Protein AF-A0A497RLB0-F1 (afdb_monomer)

Radius of gyration: 17.95 Å; Cα contacts (8 Å, |Δi|>4): 259; chains: 1; bounding box: 49×37×44 Å

Secondary structure (DSSP, 8-state):
-HHHHHHHHHTTTS--EEEE--TT--HHHHHHHHHHHHHHHTTT-SEEEEEE-SHHHHHHHHTT-SEEEES--SHHHHHHHHTT-SS--EEEE---EEESS-TTHHHHHHHHHHHH--HHHHHHHT-----TTS-HHHHHHHHHHHS---HHHHHTHHHHHHHH-EEESHHHHHHHHHHH--

pLDDT: mean 92.38, std 6.48, range [55.81, 97.94]

Solvent-accessible surface area (backbone atoms only — not comparable to full-atom values): 10308 Å² total; per-residue (Å²): 108,76,64,54,61,45,53,49,64,78,41,71,92,54,90,44,75,46,76,46,63,50,80,90,49,60,69,70,65,20,51,49,53,42,52,53,51,49,63,66,45,53,86,68,45,79,35,39,30,36,55,29,83,46,58,68,57,33,32,60,44,37,74,71,31,53,22,40,37,31,61,37,44,30,60,69,56,45,59,56,54,56,71,35,48,70,53,96,54,48,81,40,74,41,52,41,68,48,66,43,89,53,97,55,50,67,59,46,51,51,48,18,45,62,57,47,55,35,71,67,58,29,60,74,71,70,50,96,63,79,49,73,89,57,63,61,70,59,47,53,50,42,29,75,75,68,74,42,73,62,65,71,61,61,76,41,42,70,58,38,43,64,59,31,28,45,44,32,41,69,68,54,28,55,51,50,52,55,62,60,76,106

Foldseek 3Di:
DVVLLVVLVVPVVDADADEDELVPDDDPVSLVVRLVVLQVCLVRHPFYEYEDAALVSQQRSLVRGQEYEYQFLALVSLVVNCVSRPDDHHYHYDAQEDEPDDPCLLVSLLRLQVSVCRVRSCVVVVPPHHPVVDPSVVQVVCCVPPVDHDVSSVVCSVVSCNTTYLYYHPVSSVVSVVSRVD

Mean predicted aligned error: 4.59 Å

Nearest PDB structures (foldseek):
  1f07-assembly1_A  TM=7.433E-01  e=2.419E-06  Methanothermobacter thermautotrophicus
  8qq8-assembly1_A-2  TM=7.235E-01  e=1.054E-05  Methanocaldococcus jannaschii
  8qpm-assembly2_D  TM=7.048E-01  e=1.947E-05  Methanocaldococcus jannaschii
  8qpl-assembly1_B  TM=7.136E-01  e=4.321E-05  Methanocaldococcus jannaschii
  4z1b-assembly1_B  TM=5.477E-01  e=7.677E-02  Helicobacter pylori 26695

Structure (mmCIF, N/CA/C/O backbone):
data_AF-A0A497RLB0-F1
#
_entry.id   AF-A0A497RLB0-F1
#
loop_
_atom_site.group_PDB
_atom_site.id
_atom_site.type_symbol
_atom_site.label_atom_id
_atom_site.label_alt_id
_atom_site.label_comp_id
_atom_site.label_asym_id
_atom_site.label_entity_id
_atom_site.label_seq_id
_atom_site.pdbx_PDB_ins_code
_atom_site.Cartn_x
_atom_site.Cartn_y
_atom_site.Cartn_z
_atom_site.occupancy
_atom_site.B_iso_or_equiv
_atom_site.auth_seq_id
_atom_site.auth_comp_id
_atom_site.auth_asym_id
_atom_site.auth_atom_id
_atom_site.pdbx_PDB_model_num
ATOM 1 N N . MET A 1 1 ? -25.585 -8.578 2.208 1.00 55.81 1 MET A N 1
ATOM 2 C CA . MET A 1 1 ? -25.593 -8.286 3.663 1.00 55.81 1 MET A CA 1
ATOM 3 C C . MET A 1 1 ? -26.133 -9.440 4.495 1.00 55.81 1 MET A C 1
ATOM 5 O O . MET A 1 1 ? -25.382 -9.905 5.336 1.00 55.81 1 MET A O 1
ATOM 9 N N . LYS A 1 2 ? -27.344 -9.969 4.237 1.00 60.00 2 LYS A N 1
ATOM 10 C CA . LYS A 1 2 ? -27.878 -11.144 4.968 1.00 60.00 2 LYS A CA 1
ATOM 11 C C . LYS A 1 2 ? -26.938 -12.359 4.972 1.00 60.00 2 LYS A C 1
ATOM 13 O O . LYS A 1 2 ? -26.916 -13.114 5.937 1.00 60.00 2 LYS A O 1
ATOM 18 N N . ASP A 1 3 ? -26.142 -12.523 3.916 1.00 74.25 3 ASP A N 1
ATOM 19 C CA . ASP A 1 3 ? -25.169 -13.612 3.831 1.00 74.25 3 ASP A CA 1
ATOM 20 C C . ASP A 1 3 ? -23.959 -13.429 4.757 1.00 74.25 3 ASP A C 1
ATOM 22 O O . ASP A 1 3 ? -23.449 -14.423 5.253 1.00 74.25 3 ASP A O 1
ATOM 26 N N . PHE A 1 4 ? -23.529 -12.195 5.049 1.00 74.44 4 PHE A N 1
ATOM 27 C CA . PHE A 1 4 ? -22.370 -11.951 5.918 1.00 74.44 4 PHE A CA 1
ATOM 28 C C . PHE A 1 4 ? -22.703 -12.221 7.386 1.00 74.44 4 PHE A C 1
ATOM 30 O O . PHE A 1 4 ? -22.003 -12.979 8.048 1.00 74.44 4 PHE A O 1
ATOM 37 N N . GLU A 1 5 ? -23.829 -11.690 7.869 1.00 75.12 5 GLU A N 1
ATOM 38 C CA . GLU A 1 5 ? -24.319 -11.983 9.222 1.00 75.12 5 GLU A CA 1
ATOM 39 C C . GLU A 1 5 ? -24.571 -13.480 9.422 1.00 75.12 5 GLU A C 1
ATOM 41 O O . GLU A 1 5 ? -24.327 -14.013 10.504 1.00 75.12 5 GLU A O 1
ATOM 46 N N . ARG A 1 6 ? -25.039 -14.173 8.372 1.00 81.25 6 ARG A N 1
ATOM 47 C CA . ARG A 1 6 ? -25.163 -15.632 8.383 1.00 81.25 6 ARG A CA 1
ATOM 48 C C . ARG A 1 6 ? -23.794 -16.298 8.512 1.00 81.25 6 ARG A C 1
ATOM 50 O O . ARG A 1 6 ? -23.643 -17.114 9.404 1.00 81.25 6 ARG A O 1
ATOM 57 N N . VAL A 1 7 ? -22.810 -15.935 7.687 1.00 81.06 7 VAL A N 1
ATOM 58 C CA . VAL A 1 7 ? -21.455 -16.517 7.745 1.00 81.06 7 VAL A CA 1
ATOM 59 C C . VAL A 1 7 ? -20.824 -16.331 9.126 1.00 81.06 7 VAL A C 1
ATOM 61 O O . VAL A 1 7 ? -20.355 -17.302 9.707 1.00 81.06 7 VAL A O 1
ATOM 64 N N . VAL A 1 8 ? -20.878 -15.124 9.696 1.00 76.62 8 VAL A N 1
ATOM 65 C CA . VAL A 1 8 ? -20.331 -14.858 11.039 1.00 76.62 8 VAL A CA 1
ATOM 66 C C . VAL A 1 8 ? -21.059 -15.682 12.106 1.00 76.62 8 VAL A C 1
ATOM 68 O O . VAL A 1 8 ? -20.438 -16.245 13.004 1.00 76.62 8 VAL A O 1
ATOM 71 N N . ARG A 1 9 ? -22.390 -15.798 12.017 1.00 77.56 9 ARG A N 1
ATOM 72 C CA . ARG A 1 9 ? -23.178 -16.586 12.974 1.00 77.56 9 ARG A CA 1
ATOM 73 C C . ARG A 1 9 ? -22.926 -18.088 12.857 1.00 77.56 9 ARG A C 1
ATOM 75 O O . ARG A 1 9 ? -22.933 -18.763 13.883 1.00 77.56 9 ARG A O 1
ATOM 82 N N . ASP A 1 10 ? -22.763 -18.599 11.645 1.00 84.88 10 ASP A N 1
ATOM 83 C CA . ASP A 1 10 ? -22.645 -20.033 11.380 1.00 84.88 10 ASP A CA 1
ATOM 84 C C . ASP A 1 10 ? -21.233 -20.563 11.718 1.00 84.88 10 ASP A C 1
ATOM 86 O O . ASP A 1 10 ? -21.053 -21.768 11.860 1.00 84.88 10 ASP A O 1
ATOM 90 N N . HIS A 1 11 ? -20.261 -19.667 11.933 1.00 81.62 11 HIS A N 1
ATOM 91 C CA . HIS A 1 11 ? -18.861 -19.975 12.251 1.00 81.62 11 HIS A CA 1
ATOM 92 C C . HIS A 1 11 ? -18.371 -19.278 13.536 1.00 81.62 11 HIS A C 1
ATOM 94 O O . HIS A 1 11 ? -17.257 -18.767 13.596 1.00 81.62 11 HIS A O 1
ATOM 100 N N . ARG A 1 12 ? -19.200 -19.235 14.589 1.00 72.38 12 ARG A N 1
ATOM 101 C CA . ARG A 1 12 ? -18.875 -18.567 15.875 1.00 72.38 12 ARG A CA 1
ATOM 102 C C . ARG A 1 12 ? -17.654 -19.120 16.617 1.00 72.38 12 ARG A C 1
ATOM 104 O O . ARG A 1 12 ? -17.193 -18.501 17.569 1.00 72.38 12 ARG A O 1
ATOM 111 N N . ASP A 1 13 ? -17.179 -20.296 16.238 1.00 83.56 13 ASP A N 1
ATOM 112 C CA . ASP A 1 13 ? -15.954 -20.923 16.732 1.00 83.56 13 ASP A CA 1
ATOM 113 C C . ASP A 1 13 ? -14.687 -20.415 16.019 1.00 83.56 13 ASP A C 1
ATOM 115 O O . ASP A 1 13 ? -13.574 -20.776 16.398 1.00 83.56 13 ASP A O 1
ATOM 119 N N . THR A 1 14 ? -14.845 -19.562 15.004 1.00 82.56 14 THR A N 1
ATOM 120 C CA . THR A 1 14 ? -13.765 -18.994 14.198 1.00 82.56 14 THR A CA 1
ATOM 121 C C . THR A 1 14 ? -13.587 -17.510 14.508 1.00 82.56 14 THR A C 1
ATOM 123 O O . THR A 1 14 ? -14.559 -16.761 14.546 1.00 82.56 14 THR A O 1
ATOM 126 N N . MET A 1 15 ? -12.337 -17.068 14.675 1.00 83.94 15 MET A N 1
ATOM 127 C CA . MET A 1 15 ? -12.017 -15.638 14.712 1.00 83.94 15 MET A CA 1
ATOM 128 C C . MET A 1 15 ? -12.068 -15.044 13.301 1.00 83.94 15 MET A C 1
ATOM 130 O O . MET A 1 15 ? -11.351 -15.495 12.404 1.00 83.94 15 MET A O 1
ATOM 134 N N . PHE A 1 16 ? -12.861 -13.993 13.118 1.00 85.75 16 PHE A N 1
A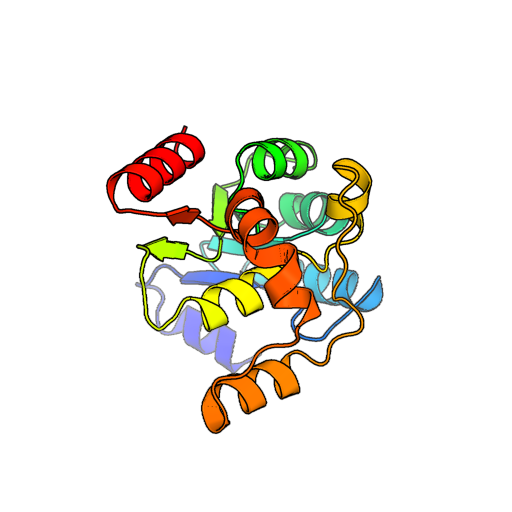TOM 135 C CA . PHE A 1 16 ? -12.991 -13.264 11.862 1.00 85.75 16 PHE A CA 1
ATOM 136 C C . PHE A 1 16 ? -12.184 -11.966 11.882 1.00 85.75 16 PHE A C 1
ATOM 138 O O . PHE A 1 16 ? -12.531 -10.999 12.562 1.00 85.75 16 PHE A O 1
ATOM 145 N N . ALA A 1 17 ? -11.133 -11.930 11.061 1.00 90.38 17 ALA A N 1
ATOM 146 C CA . ALA A 1 17 ? -10.422 -10.709 10.706 1.00 90.38 17 ALA A CA 1
ATOM 147 C C . ALA A 1 17 ? -10.839 -10.250 9.301 1.00 90.38 17 ALA A C 1
ATOM 149 O O . ALA A 1 17 ? -10.777 -11.026 8.347 1.00 90.38 17 ALA A O 1
ATOM 150 N N . LEU A 1 18 ? -11.244 -8.987 9.160 1.00 92.31 18 LEU A N 1
ATOM 151 C CA . LEU A 1 18 ? -11.722 -8.423 7.899 1.00 92.31 18 LEU A CA 1
ATOM 152 C C . LEU A 1 18 ? -10.982 -7.132 7.553 1.00 92.31 18 LEU A C 1
ATOM 154 O O . LEU A 1 18 ? -10.991 -6.185 8.331 1.00 92.31 18 LEU A O 1
ATOM 158 N N . GLY A 1 19 ? -10.378 -7.080 6.366 1.00 93.12 19 GLY A N 1
ATOM 159 C CA . GLY A 1 19 ? -9.764 -5.875 5.807 1.00 93.12 19 GLY A CA 1
ATOM 160 C C . GLY A 1 19 ? -10.661 -5.204 4.771 1.00 93.12 19 GLY A C 1
ATOM 161 O O . GLY A 1 19 ? -11.125 -5.860 3.842 1.00 93.12 19 GLY A O 1
ATOM 162 N N . ILE A 1 20 ? -10.872 -3.895 4.905 1.00 94.38 20 ILE A N 1
ATOM 163 C CA . ILE A 1 20 ? -11.646 -3.078 3.960 1.00 94.38 20 ILE A CA 1
ATOM 164 C C . ILE A 1 20 ? -10.733 -2.075 3.257 1.00 94.38 20 ILE A C 1
ATOM 166 O O . ILE A 1 20 ? -9.884 -1.444 3.883 1.00 94.38 20 ILE A O 1
ATOM 170 N N . GLY A 1 21 ? -10.932 -1.897 1.953 1.00 89.19 21 GLY A N 1
ATOM 171 C CA . GLY A 1 21 ? -10.296 -0.855 1.148 1.00 89.19 21 GLY A CA 1
ATOM 172 C C . GLY A 1 21 ? -11.312 -0.182 0.226 1.00 89.19 21 GLY A C 1
ATOM 173 O O . GLY A 1 21 ? -12.414 -0.690 0.028 1.00 89.19 21 GLY A O 1
ATOM 174 N N . SER A 1 22 ? -10.948 0.961 -0.359 1.00 85.25 22 SER A N 1
ATOM 175 C CA . SER A 1 22 ? -11.847 1.745 -1.223 1.00 85.25 22 SER A CA 1
ATOM 176 C C . SER A 1 22 ? -12.096 1.135 -2.607 1.00 85.25 22 SER A C 1
ATOM 178 O O . SER A 1 22 ? -13.000 1.580 -3.314 1.00 85.25 22 SER A O 1
ATOM 180 N N . GLY A 1 23 ? -11.311 0.135 -3.020 1.00 83.62 23 GLY A N 1
ATOM 181 C CA . GLY A 1 23 ? -11.427 -0.483 -4.342 1.00 83.62 23 GLY A CA 1
ATOM 182 C C . GLY A 1 23 ? -11.252 0.544 -5.464 1.00 83.62 23 GLY A C 1
ATOM 183 O O . GLY A 1 23 ? -10.248 1.255 -5.509 1.00 83.62 23 GLY A O 1
ATOM 184 N N . SER A 1 24 ? -12.233 0.644 -6.364 1.00 78.19 24 SER A N 1
ATOM 185 C CA . SER A 1 24 ? -12.263 1.632 -7.454 1.00 78.19 24 SER A CA 1
ATOM 186 C C . SER A 1 24 ? -12.812 3.002 -7.039 1.00 78.19 24 SER A C 1
ATOM 188 O O . SER A 1 24 ? -12.726 3.950 -7.818 1.00 78.19 24 SER A O 1
ATOM 190 N N . LEU A 1 25 ? -13.344 3.151 -5.821 1.00 83.81 25 LEU A N 1
ATOM 191 C CA . LEU A 1 25 ? -13.873 4.431 -5.358 1.00 83.81 25 LEU A CA 1
ATOM 192 C C . LEU A 1 25 ? -12.733 5.426 -5.102 1.00 83.81 25 LEU A C 1
ATOM 194 O O . LEU A 1 25 ? -11.648 5.066 -4.628 1.00 83.81 25 LEU A O 1
ATOM 198 N N . ARG A 1 26 ? -12.979 6.697 -5.429 1.00 81.62 26 ARG A N 1
ATOM 199 C CA . ARG A 1 26 ? -11.995 7.786 -5.362 1.00 81.62 26 ARG A CA 1
ATOM 200 C C . ARG A 1 26 ? -12.563 9.004 -4.637 1.00 81.62 26 ARG A C 1
ATOM 202 O O . ARG A 1 26 ? -13.777 9.157 -4.488 1.00 81.62 26 ARG A O 1
ATOM 209 N N . GLY A 1 27 ? -11.661 9.878 -4.195 1.00 84.62 27 GLY A N 1
ATOM 210 C CA . GLY A 1 27 ? -11.997 11.156 -3.572 1.00 84.62 27 GLY A CA 1
ATOM 211 C C . GLY A 1 27 ? -12.846 11.033 -2.303 1.00 84.62 27 GLY A C 1
ATOM 212 O O . GLY A 1 27 ? -12.849 10.012 -1.613 1.00 84.62 27 GLY A O 1
ATOM 213 N N . TYR A 1 28 ? -13.580 12.104 -1.998 1.00 87.19 28 TYR A N 1
ATOM 214 C CA . TYR A 1 28 ? -14.373 12.216 -0.772 1.00 87.19 28 TYR A CA 1
ATOM 215 C C . TYR A 1 28 ? -15.522 11.197 -0.702 1.00 87.19 28 TYR A C 1
ATOM 217 O O . TYR A 1 28 ? -15.814 10.662 0.365 1.00 87.19 28 TYR A O 1
ATOM 225 N N . ALA A 1 29 ? -16.133 10.870 -1.845 1.00 89.00 29 ALA A N 1
ATOM 226 C CA . ALA A 1 29 ? -17.174 9.848 -1.919 1.00 89.00 29 ALA A CA 1
ATOM 227 C C . ALA A 1 29 ? -16.636 8.460 -1.539 1.00 89.00 29 ALA A C 1
ATOM 229 O O . ALA A 1 29 ? -17.255 7.760 -0.741 1.00 89.00 29 ALA A O 1
ATOM 230 N N . GLY A 1 30 ? -15.456 8.088 -2.055 1.00 90.12 30 GLY A N 1
ATOM 231 C CA . GLY A 1 30 ? -14.804 6.830 -1.691 1.00 90.12 30 GLY A CA 1
ATOM 232 C C . GLY A 1 30 ? -14.405 6.770 -0.221 1.00 90.12 30 GLY A C 1
ATOM 233 O O . GLY A 1 30 ? -14.628 5.751 0.425 1.00 90.12 30 GLY A O 1
ATOM 234 N N . LEU A 1 31 ? -13.889 7.873 0.330 1.00 92.75 31 LEU A N 1
ATOM 235 C CA . LEU A 1 31 ? -13.596 7.979 1.760 1.00 92.75 31 LEU A CA 1
ATOM 236 C C . LEU A 1 31 ? -14.846 7.720 2.612 1.00 92.75 31 LEU A C 1
ATOM 238 O O . LEU A 1 31 ? -14.811 6.863 3.490 1.00 92.75 31 LEU A O 1
ATOM 242 N N . ASN A 1 32 ? -15.946 8.426 2.346 1.00 94.31 32 ASN A N 1
ATOM 243 C CA . ASN A 1 32 ? -17.168 8.283 3.138 1.00 94.31 32 ASN A CA 1
ATOM 244 C C . ASN A 1 32 ? -17.760 6.878 3.030 1.00 94.31 32 ASN A C 1
ATOM 246 O O . ASN A 1 32 ? -18.096 6.292 4.052 1.00 94.31 32 ASN A O 1
ATOM 250 N N . ALA A 1 33 ? -17.799 6.305 1.823 1.00 94.31 33 ALA A N 1
ATOM 251 C CA . ALA A 1 33 ? -18.282 4.943 1.619 1.00 94.31 33 ALA A CA 1
ATOM 252 C C . ALA A 1 33 ? -17.482 3.917 2.438 1.00 94.31 33 ALA A C 1
ATOM 254 O O . ALA A 1 33 ? -18.067 3.029 3.060 1.00 94.31 33 ALA A O 1
ATOM 255 N N . VAL A 1 34 ? -16.152 4.059 2.486 1.00 95.75 34 VAL A N 1
ATOM 256 C CA . VAL A 1 34 ? -15.300 3.211 3.330 1.00 95.75 34 VAL A CA 1
ATOM 257 C C . VAL A 1 34 ? -15.613 3.429 4.807 1.00 95.75 34 VAL A C 1
ATOM 259 O O . VAL A 1 34 ? -15.829 2.457 5.520 1.00 95.75 34 VAL A O 1
ATOM 262 N N . LEU A 1 35 ? -15.678 4.676 5.281 1.00 96.75 35 LEU A N 1
ATOM 263 C CA . LEU A 1 35 ? -15.944 4.960 6.695 1.00 96.75 35 LEU A CA 1
ATOM 264 C C . LEU A 1 35 ? -17.316 4.448 7.150 1.00 96.75 35 LEU A C 1
ATOM 266 O O . LEU A 1 35 ? -17.424 3.902 8.246 1.0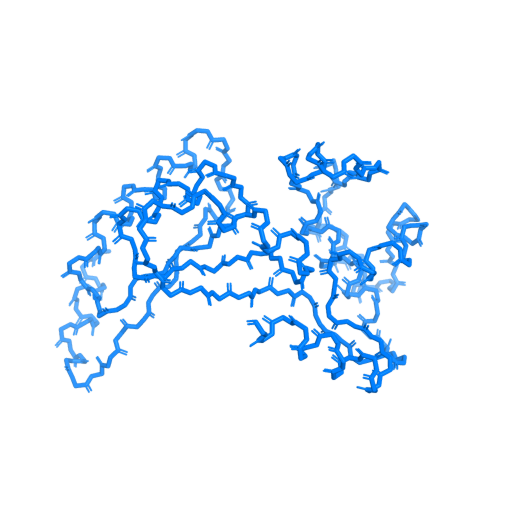0 96.75 35 LEU A O 1
ATOM 270 N N . ASP A 1 36 ? -18.343 4.579 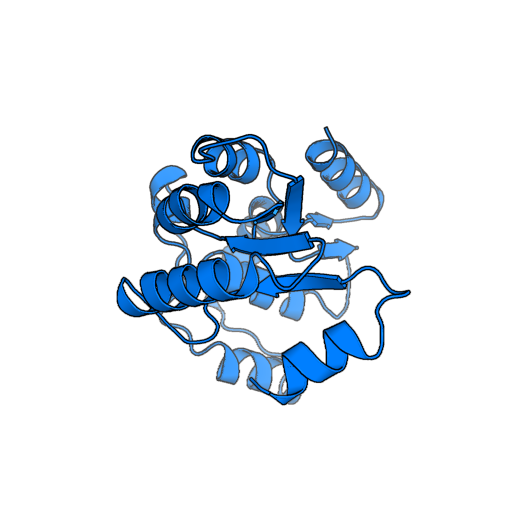6.317 1.00 95.69 36 ASP A N 1
ATOM 271 C CA . ASP A 1 36 ? -19.682 4.069 6.614 1.00 95.69 36 ASP A CA 1
ATOM 272 C C . ASP A 1 36 ? -19.699 2.539 6.645 1.00 95.69 36 ASP A C 1
ATOM 274 O O . ASP A 1 36 ? -20.271 1.946 7.561 1.00 95.69 36 ASP A O 1
ATOM 278 N N . CYS A 1 37 ? -18.989 1.891 5.716 1.00 95.25 37 CYS A N 1
ATOM 279 C CA . CYS A 1 37 ? -18.803 0.443 5.724 1.00 95.25 37 CYS A CA 1
ATOM 280 C C . CYS A 1 37 ? -18.074 -0.034 6.991 1.00 95.25 37 CYS A C 1
ATOM 282 O O . CYS A 1 37 ? -18.512 -0.989 7.630 1.00 95.25 37 CYS A O 1
ATOM 284 N N . LEU A 1 38 ? -17.010 0.657 7.406 1.00 96.62 38 LEU A N 1
ATOM 285 C CA . LEU A 1 38 ? -16.266 0.330 8.623 1.00 96.62 38 LEU A CA 1
ATOM 286 C C . LEU A 1 38 ? -17.127 0.472 9.882 1.00 96.62 38 LEU A C 1
ATOM 288 O O . LEU A 1 38 ? -17.085 -0.400 10.745 1.00 96.62 38 LEU A O 1
ATOM 292 N N . ARG A 1 39 ? -17.922 1.545 9.991 1.00 96.50 39 ARG A N 1
ATOM 293 C CA . ARG A 1 39 ? -18.849 1.739 11.119 1.00 96.50 39 ARG A CA 1
ATOM 294 C C . ARG A 1 39 ? -19.890 0.634 11.181 1.00 96.50 39 ARG A C 1
ATOM 296 O O . ARG A 1 39 ? -20.160 0.136 12.263 1.00 96.50 39 ARG A O 1
ATOM 303 N N . PHE A 1 40 ? -20.437 0.247 10.030 1.00 92.81 40 PHE A N 1
ATOM 304 C CA . PHE A 1 40 ? -21.382 -0.858 9.954 1.00 92.81 40 PHE A CA 1
ATOM 305 C C . PHE A 1 40 ? -20.742 -2.178 10.394 1.00 92.81 40 PHE A C 1
ATOM 307 O O . PHE A 1 40 ? -21.341 -2.902 11.169 1.00 92.81 40 PHE A O 1
ATOM 314 N N . LEU A 1 41 ? -19.525 -2.490 9.942 1.00 92.06 41 LEU A N 1
ATOM 315 C CA . LEU A 1 41 ? -18.875 -3.780 10.210 1.00 92.06 41 LEU A CA 1
ATOM 316 C C . LEU A 1 41 ? -18.255 -3.905 11.607 1.00 92.06 41 LEU A C 1
ATOM 318 O O . LEU A 1 41 ? -17.972 -5.023 12.031 1.00 92.06 41 LEU A O 1
ATOM 322 N N . ARG A 1 42 ? -18.031 -2.789 12.311 1.00 92.31 42 ARG A N 1
ATOM 323 C CA . ARG A 1 42 ? -17.324 -2.723 13.603 1.00 92.31 42 ARG A CA 1
ATOM 324 C C . ARG A 1 42 ? -17.838 -3.721 14.639 1.00 92.31 42 ARG A C 1
ATOM 326 O O . ARG A 1 42 ? -17.030 -4.296 15.362 1.00 92.31 42 ARG A O 1
ATOM 333 N N . ASP A 1 43 ? -19.149 -3.929 14.678 1.00 90.00 43 ASP A N 1
ATOM 334 C CA . ASP A 1 43 ? -19.805 -4.779 15.676 1.00 90.00 43 ASP A CA 1
ATOM 335 C C . ASP A 1 43 ? -20.103 -6.199 15.152 1.00 90.00 43 ASP A C 1
ATOM 337 O O . ASP A 1 43 ? -20.773 -6.986 15.819 1.00 90.00 43 ASP A O 1
ATOM 341 N N . HIS A 1 44 ? -19.612 -6.541 13.953 1.00 88.56 44 HIS A N 1
ATOM 342 C CA . HIS A 1 44 ? -19.890 -7.813 13.273 1.00 88.56 44 HIS A CA 1
ATOM 343 C C . HIS A 1 44 ? -18.653 -8.702 13.066 1.00 88.56 44 HIS A C 1
ATOM 345 O O . HIS A 1 44 ? -18.795 -9.793 12.517 1.00 88.56 44 HIS A O 1
ATOM 351 N N . VAL A 1 45 ? -17.455 -8.261 13.457 1.00 89.88 45 VAL A N 1
ATOM 352 C CA . VAL A 1 45 ? -16.198 -9.022 13.318 1.00 89.88 45 VAL A CA 1
ATOM 353 C C . VAL A 1 45 ? -15.330 -8.884 14.564 1.00 89.88 45 VAL A C 1
ATOM 355 O O . VAL A 1 45 ? -15.434 -7.884 15.273 1.00 89.88 45 VAL A O 1
ATOM 358 N N . ASP A 1 46 ? -14.446 -9.854 14.803 1.00 90.12 46 ASP A N 1
ATOM 359 C CA . ASP A 1 46 ? -13.502 -9.809 15.928 1.00 90.12 46 ASP A CA 1
ATOM 360 C C . ASP A 1 46 ? -12.404 -8.769 15.699 1.00 90.12 46 ASP A C 1
ATOM 362 O O . ASP A 1 46 ? -12.074 -7.998 16.600 1.00 90.12 46 ASP A O 1
ATOM 366 N N . PHE A 1 47 ? -11.864 -8.728 14.474 1.00 94.06 47 PHE A N 1
ATOM 367 C CA . PHE A 1 47 ? -10.868 -7.744 14.072 1.00 94.06 47 PHE A CA 1
ATOM 368 C C . PHE A 1 47 ? -11.242 -7.071 12.760 1.00 94.06 47 PHE A C 1
ATOM 370 O O . PHE A 1 47 ? -11.347 -7.705 11.708 1.00 94.06 47 PHE A O 1
ATOM 377 N N . LEU A 1 48 ? -11.367 -5.754 12.801 1.00 96.31 48 LEU A N 1
ATOM 378 C CA . LEU A 1 48 ? -11.583 -4.931 11.625 1.00 96.31 48 LEU A CA 1
ATOM 379 C C . LEU A 1 48 ? -10.296 -4.195 11.261 1.00 96.31 48 LEU A C 1
ATOM 381 O O . LEU A 1 48 ? -9.680 -3.543 12.103 1.00 96.31 48 LEU A O 1
ATOM 385 N N . PHE A 1 49 ? -9.920 -4.255 9.990 1.00 97.12 49 PHE A N 1
ATOM 386 C CA . PHE A 1 49 ? -8.759 -3.581 9.431 1.00 97.12 49 PHE A CA 1
ATOM 387 C C . PHE A 1 49 ? -9.161 -2.649 8.286 1.00 97.12 49 PHE A C 1
ATOM 389 O O . PHE A 1 49 ? -10.092 -2.933 7.531 1.00 97.12 49 PHE A O 1
ATOM 396 N N . CYS A 1 50 ? -8.426 -1.551 8.115 1.00 96.56 50 CYS A N 1
ATOM 397 C CA . CYS A 1 50 ? -8.572 -0.663 6.960 1.00 96.56 50 CYS A CA 1
ATOM 398 C C . CYS A 1 50 ? -7.262 -0.564 6.176 1.00 96.56 50 CYS A C 1
ATOM 400 O O . CYS A 1 50 ? -6.211 -0.280 6.750 1.00 96.56 50 CYS A O 1
ATOM 402 N N . GLY A 1 51 ? -7.339 -0.756 4.860 1.00 94.38 51 GLY A N 1
ATOM 403 C CA . GLY A 1 51 ? -6.275 -0.424 3.922 1.00 94.38 51 GLY A CA 1
ATOM 404 C C . GLY A 1 51 ? -6.148 1.086 3.776 1.00 94.38 51 GLY A C 1
ATOM 405 O O . GLY A 1 51 ? -7.109 1.761 3.406 1.00 94.38 51 GLY A O 1
ATOM 406 N N . CYS A 1 52 ? -4.961 1.615 4.061 1.00 91.69 52 CYS A N 1
ATOM 407 C CA . CYS A 1 52 ? -4.699 3.046 4.085 1.00 91.69 52 CYS A CA 1
ATOM 408 C C . CYS A 1 52 ? -3.418 3.381 3.326 1.00 91.69 52 CYS A C 1
ATOM 410 O O . CYS A 1 52 ? -2.369 2.767 3.522 1.00 91.69 52 CYS A O 1
ATOM 412 N N . SER A 1 53 ? -3.502 4.419 2.499 1.00 87.50 53 SER A N 1
ATOM 413 C CA . SER A 1 53 ? -2.352 5.006 1.811 1.00 87.50 53 SER A CA 1
ATOM 414 C C . SER A 1 53 ? -2.173 6.494 2.121 1.00 87.50 53 SER A C 1
ATOM 416 O O . SER A 1 53 ? -1.085 7.019 1.937 1.00 87.50 53 SER A O 1
ATOM 418 N N . SER A 1 54 ? -3.186 7.205 2.627 1.00 91.88 54 SER A N 1
ATOM 419 C CA . SER A 1 54 ? -3.112 8.662 2.808 1.00 91.88 54 SER A CA 1
ATOM 420 C C . SER A 1 54 ? -3.453 9.125 4.230 1.00 91.88 54 SER A C 1
ATOM 422 O O . SER A 1 54 ? -4.165 8.429 4.960 1.00 91.88 54 SER A O 1
ATOM 424 N N . PRO A 1 55 ? -2.977 10.316 4.646 1.00 95.38 55 PRO A N 1
ATOM 425 C CA . PRO A 1 55 ? -3.210 10.853 5.988 1.00 95.38 55 PRO A CA 1
ATOM 426 C C . PRO A 1 55 ? -4.679 10.889 6.421 1.00 95.38 55 PRO A C 1
ATOM 428 O O . PRO A 1 55 ? -4.999 10.570 7.565 1.00 95.38 55 PRO A O 1
ATOM 431 N N . LEU A 1 56 ? -5.582 11.267 5.510 1.00 94.69 56 LEU A N 1
ATOM 432 C CA . LEU A 1 56 ? -6.992 11.469 5.835 1.00 94.69 56 LEU A CA 1
ATOM 433 C C . LEU A 1 56 ? -7.699 10.149 6.165 1.00 94.69 56 LEU A C 1
ATOM 435 O O . LEU A 1 56 ? -8.333 10.051 7.215 1.00 94.69 56 LEU A O 1
ATOM 439 N N . ILE A 1 57 ? -7.551 9.122 5.317 1.00 94.69 57 ILE A N 1
ATOM 440 C CA . ILE A 1 57 ? -8.143 7.807 5.598 1.00 94.69 57 ILE A CA 1
ATOM 441 C C . ILE A 1 57 ? -7.503 7.181 6.839 1.00 94.69 57 ILE A C 1
ATOM 443 O O . ILE A 1 57 ? -8.231 6.646 7.669 1.00 94.69 57 ILE A O 1
ATOM 447 N N . THR A 1 58 ? -6.188 7.323 7.042 1.00 96.75 58 THR A N 1
ATOM 448 C CA . THR A 1 58 ? -5.499 6.857 8.259 1.00 96.75 58 THR A CA 1
ATOM 449 C C . THR A 1 58 ? -6.068 7.514 9.520 1.00 96.75 58 THR A C 1
ATOM 451 O O . THR A 1 58 ? -6.390 6.825 10.491 1.00 96.75 58 THR A O 1
ATOM 454 N N . SER A 1 59 ? -6.253 8.837 9.506 1.00 97.69 59 SER A N 1
ATOM 455 C CA . SER A 1 59 ? -6.825 9.587 10.632 1.00 97.69 59 SER A CA 1
ATOM 456 C C . SER A 1 59 ? -8.245 9.142 10.956 1.00 97.69 59 SER A C 1
ATOM 458 O O . SER A 1 59 ? -8.562 8.901 12.119 1.00 97.69 59 SER A O 1
ATOM 460 N N . GLU A 1 60 ? -9.112 9.033 9.953 1.00 97.56 60 GLU A N 1
ATOM 461 C CA . GLU A 1 60 ? -10.529 8.759 10.195 1.00 97.56 60 GLU A CA 1
ATOM 462 C C . GLU A 1 60 ? -10.806 7.284 10.488 1.00 97.56 60 GLU A C 1
ATOM 464 O O . GLU A 1 60 ? -11.527 6.978 11.438 1.00 97.56 60 GLU A O 1
ATOM 469 N N . SER A 1 61 ? -10.193 6.364 9.739 1.00 97.25 61 SER A N 1
ATOM 470 C CA . SER A 1 61 ? -10.389 4.925 9.952 1.00 97.25 61 SER A CA 1
ATOM 471 C C . SER A 1 61 ? -9.807 4.452 11.282 1.00 97.25 61 SER A C 1
ATOM 473 O O . SER A 1 61 ? -10.452 3.652 11.957 1.00 97.25 61 SER A O 1
ATOM 475 N N . SER A 1 62 ? -8.659 4.990 11.724 1.00 97.81 62 SER A N 1
ATOM 476 C CA . SER A 1 62 ? -8.033 4.581 12.992 1.00 97.81 62 SER A CA 1
ATOM 477 C C . SER A 1 62 ? -8.927 4.816 14.207 1.00 97.81 62 SER A C 1
ATOM 479 O O . SER A 1 62 ? -8.783 4.119 15.199 1.00 97.81 62 SER A O 1
ATOM 481 N N . LYS A 1 63 ? -9.916 5.714 14.139 1.00 97.75 63 LYS A N 1
ATOM 482 C CA . LYS A 1 63 ? -10.911 5.897 15.211 1.00 97.75 63 LYS A CA 1
ATOM 483 C C . LYS A 1 63 ? -11.873 4.706 15.349 1.00 97.75 63 LYS A C 1
ATOM 485 O O . LYS A 1 63 ? -12.497 4.565 16.391 1.00 97.75 63 LYS A O 1
ATOM 490 N N . ILE A 1 64 ? -11.991 3.865 14.320 1.00 97.62 64 ILE A N 1
ATOM 491 C CA . ILE A 1 64 ? -13.021 2.824 14.178 1.00 97.62 64 ILE A CA 1
ATOM 492 C C . ILE A 1 64 ? -12.402 1.416 14.222 1.00 97.62 64 ILE A C 1
ATOM 494 O O . ILE A 1 64 ? -12.897 0.534 14.918 1.00 97.62 64 ILE A O 1
ATOM 498 N N . VAL A 1 65 ? -11.299 1.190 13.509 1.00 97.81 65 VAL A N 1
ATOM 499 C CA . VAL A 1 65 ? -10.781 -0.160 13.200 1.00 97.81 65 VAL A CA 1
ATOM 500 C C . VAL A 1 65 ? -9.694 -0.631 14.160 1.00 97.81 65 VAL A C 1
ATOM 502 O O . VAL A 1 65 ? -8.926 0.182 14.661 1.00 97.81 65 VAL A O 1
ATOM 505 N N . ASP A 1 66 ? -9.584 -1.937 14.394 1.00 97.75 66 ASP A N 1
ATOM 506 C CA . ASP A 1 66 ? -8.551 -2.526 15.262 1.00 97.75 66 ASP A CA 1
ATOM 507 C C . ASP A 1 66 ? -7.149 -2.400 14.687 1.00 97.75 66 ASP A C 1
ATOM 509 O O . ASP A 1 66 ? -6.187 -2.313 15.449 1.00 97.75 66 ASP A O 1
ATOM 513 N N . GLY A 1 67 ? -7.032 -2.356 13.359 1.00 97.38 67 GLY A N 1
ATOM 514 C CA . GLY A 1 67 ? -5.747 -2.215 12.702 1.00 97.38 67 GLY A CA 1
ATOM 515 C C . GLY A 1 67 ? -5.772 -1.491 11.366 1.00 97.38 67 GLY A C 1
ATOM 516 O O . GLY A 1 67 ? -6.788 -1.378 10.684 1.00 97.38 67 GLY A O 1
ATOM 517 N N . ILE A 1 68 ? -4.601 -1.009 10.976 1.00 97.44 68 ILE A N 1
ATOM 518 C CA . ILE A 1 68 ? -4.374 -0.324 9.710 1.00 97.44 68 ILE A CA 1
ATOM 519 C C . ILE A 1 68 ? -3.366 -1.120 8.891 1.00 97.44 68 ILE A C 1
ATOM 521 O O . ILE A 1 68 ? -2.294 -1.480 9.382 1.00 97.44 68 ILE A O 1
ATOM 525 N N . LEU A 1 69 ? -3.727 -1.372 7.634 1.00 95.62 69 LEU A N 1
ATOM 526 C CA . LEU A 1 69 ? -2.872 -1.975 6.620 1.00 95.62 69 LEU A CA 1
ATOM 527 C C . LEU A 1 69 ? -2.283 -0.830 5.786 1.00 95.62 69 LEU A C 1
ATOM 529 O O . LEU A 1 69 ? -2.951 -0.265 4.921 1.00 95.62 69 LEU A O 1
ATOM 533 N N . PHE A 1 70 ? -1.054 -0.434 6.100 1.00 94.12 70 PHE A N 1
ATOM 534 C CA . PHE A 1 70 ? -0.342 0.634 5.409 1.00 94.12 70 PHE A CA 1
ATOM 535 C C . PHE A 1 70 ? 0.249 0.118 4.103 1.00 94.12 70 PHE A C 1
ATOM 537 O O . PHE A 1 70 ? 1.089 -0.776 4.128 1.00 94.12 70 PHE A O 1
ATOM 544 N N . ASN A 1 71 ? -0.101 0.738 2.979 1.00 90.94 71 ASN A N 1
ATOM 545 C CA . ASN A 1 71 ? 0.470 0.408 1.667 1.00 90.94 71 ASN A CA 1
ATOM 546 C C . ASN A 1 71 ? 1.866 1.032 1.475 1.00 90.94 71 ASN A C 1
ATOM 548 O O . ASN A 1 71 ? 2.109 1.757 0.513 1.00 90.94 71 ASN A O 1
ATOM 552 N N . HIS A 1 72 ? 2.768 0.811 2.433 1.00 91.56 72 HIS A N 1
ATOM 553 C CA . HIS A 1 72 ? 4.122 1.352 2.449 1.00 91.56 72 HIS A CA 1
ATOM 554 C C . HIS A 1 72 ? 5.102 0.322 3.012 1.00 91.56 72 HIS A C 1
ATOM 556 O O . HIS A 1 72 ? 4.858 -0.258 4.066 1.00 91.56 72 HIS A O 1
ATOM 562 N N . GLY A 1 73 ? 6.242 0.145 2.339 1.00 89.12 73 GLY A N 1
ATOM 563 C CA . GLY A 1 73 ? 7.346 -0.697 2.819 1.00 89.12 73 GLY A CA 1
ATOM 564 C C . GLY A 1 73 ? 8.543 0.090 3.343 1.00 89.12 73 GLY A C 1
ATOM 565 O O . GLY A 1 73 ? 9.362 -0.448 4.072 1.00 89.12 73 GLY A O 1
ATOM 566 N N . HIS A 1 74 ? 8.674 1.371 2.999 1.00 93.81 74 HIS A N 1
ATOM 567 C CA . HIS A 1 74 ? 9.872 2.125 3.346 1.00 93.81 74 HIS A CA 1
ATOM 568 C C . HIS A 1 74 ? 9.776 2.726 4.764 1.00 93.81 74 HIS A C 1
ATOM 570 O O . HIS A 1 74 ? 8.798 3.424 5.065 1.00 93.81 74 HIS A O 1
ATOM 576 N N . PRO A 1 75 ? 10.801 2.577 5.632 1.00 92.00 75 PRO A N 1
ATOM 577 C CA . PRO A 1 75 ? 10.733 3.015 7.030 1.00 92.00 75 PRO A CA 1
ATOM 578 C C . PRO A 1 75 ? 10.392 4.498 7.220 1.00 92.00 75 PRO A C 1
ATOM 580 O O . PRO A 1 75 ? 9.692 4.867 8.162 1.00 92.00 75 PRO A O 1
ATOM 583 N N . LYS A 1 76 ? 10.863 5.379 6.322 1.00 94.19 76 LYS A N 1
ATOM 584 C CA . LYS A 1 76 ? 10.508 6.810 6.389 1.00 94.19 76 LYS A CA 1
ATOM 585 C C . LYS A 1 76 ? 9.024 7.054 6.100 1.00 94.19 76 LYS A C 1
ATOM 587 O O . LYS A 1 76 ? 8.428 7.897 6.762 1.00 94.19 76 LYS A O 1
ATOM 592 N N . HIS A 1 77 ? 8.437 6.323 5.151 1.00 95.06 77 HIS A N 1
ATOM 593 C CA . HIS A 1 77 ? 7.021 6.469 4.795 1.00 95.06 77 HIS A CA 1
ATOM 594 C C . HIS A 1 77 ? 6.139 5.940 5.916 1.00 95.06 77 HIS A C 1
ATOM 596 O O . HIS A 1 77 ? 5.189 6.612 6.300 1.00 95.06 77 HIS A O 1
ATOM 602 N N . LEU A 1 78 ? 6.509 4.791 6.492 1.00 94.44 78 LEU A N 1
ATOM 603 C CA . LEU A 1 78 ? 5.828 4.208 7.645 1.00 94.44 78 LEU A CA 1
ATOM 604 C C . LEU A 1 78 ? 5.824 5.172 8.836 1.00 94.44 78 LEU A C 1
ATOM 606 O O . LEU A 1 78 ? 4.757 5.486 9.352 1.00 94.44 78 LEU A O 1
ATOM 610 N N . ARG A 1 79 ? 6.982 5.736 9.209 1.00 94.44 79 ARG A N 1
ATOM 611 C CA . ARG A 1 79 ? 7.053 6.742 10.285 1.00 94.44 79 ARG A CA 1
ATOM 612 C C . ARG A 1 79 ? 6.165 7.955 10.014 1.00 94.44 79 ARG A C 1
ATOM 614 O O . ARG A 1 79 ? 5.474 8.414 10.918 1.00 94.44 79 ARG A O 1
ATOM 621 N N . TRP A 1 80 ? 6.168 8.460 8.781 1.00 96.56 80 TRP A N 1
ATOM 622 C CA . TRP A 1 80 ? 5.320 9.585 8.390 1.00 96.56 80 TRP A CA 1
ATOM 623 C C . TRP A 1 80 ? 3.831 9.252 8.519 1.00 96.56 80 TRP A C 1
ATOM 625 O O . TRP A 1 80 ? 3.110 9.958 9.223 1.00 96.56 80 TRP A O 1
ATOM 635 N N . ILE A 1 81 ? 3.367 8.163 7.901 1.00 96.25 81 ILE A N 1
ATOM 636 C CA . ILE A 1 81 ? 1.936 7.844 7.855 1.00 96.25 81 ILE A CA 1
ATOM 637 C C . ILE A 1 81 ? 1.385 7.468 9.239 1.00 96.25 81 ILE A C 1
ATOM 639 O O . ILE A 1 81 ? 0.237 7.782 9.552 1.00 96.25 81 ILE A O 1
ATOM 643 N N . THR A 1 82 ? 2.203 6.868 10.112 1.00 95.75 82 THR A N 1
ATOM 644 C CA . THR A 1 82 ? 1.775 6.509 11.473 1.00 95.75 82 THR A CA 1
ATOM 645 C C . THR A 1 82 ? 1.491 7.717 12.363 1.00 95.75 82 THR A C 1
ATOM 647 O O . THR A 1 82 ? 0.703 7.593 13.298 1.00 95.75 82 THR A O 1
ATOM 650 N N . ASN A 1 83 ? 2.045 8.898 12.057 1.00 97.06 83 ASN A N 1
ATOM 651 C CA . ASN A 1 83 ? 1.788 10.126 12.825 1.00 97.06 83 ASN A CA 1
ATOM 652 C C . ASN A 1 83 ? 0.341 10.629 12.698 1.00 97.06 83 ASN A C 1
ATOM 654 O O . ASN A 1 83 ? -0.081 11.494 13.462 1.00 97.06 83 ASN A O 1
ATOM 658 N N . PHE A 1 84 ? -0.423 10.104 11.738 1.00 97.62 84 PHE A N 1
ATOM 659 C CA . PHE A 1 84 ? -1.820 10.481 11.528 1.00 97.62 84 PHE A CA 1
ATOM 660 C C . PHE A 1 84 ? -2.813 9.587 12.277 1.00 97.62 84 PHE A C 1
ATOM 662 O O . PHE A 1 84 ? -4.012 9.862 12.249 1.00 97.62 84 PHE A O 1
ATOM 669 N N . LEU A 1 85 ? -2.343 8.535 12.954 1.00 97.88 85 LEU A N 1
ATOM 670 C CA . LEU A 1 85 ? -3.185 7.685 13.792 1.00 97.88 85 LEU A CA 1
ATOM 671 C C . LEU A 1 85 ? -3.786 8.485 14.955 1.00 97.88 85 LEU A C 1
ATOM 673 O O . LEU A 1 85 ? -3.118 9.302 15.586 1.00 97.88 85 LEU A O 1
ATOM 677 N N . ARG A 1 86 ? -5.065 8.238 15.255 1.00 97.94 86 ARG A N 1
ATOM 678 C CA . ARG A 1 86 ? -5.799 8.928 16.334 1.00 97.94 86 ARG A CA 1
ATOM 679 C C . ARG A 1 86 ? -5.894 8.134 17.629 1.00 97.94 86 ARG A C 1
ATOM 681 O O . ARG A 1 86 ? -6.292 8.688 18.648 1.00 97.94 86 ARG A O 1
ATOM 688 N N . ARG A 1 87 ? -5.527 6.858 17.585 1.00 96.75 87 ARG A N 1
ATOM 689 C CA . ARG A 1 87 ? -5.397 5.964 18.735 1.00 96.75 87 ARG A CA 1
ATOM 690 C C . ARG A 1 87 ? -4.365 4.890 18.424 1.00 96.75 87 ARG A C 1
ATOM 692 O O . ARG A 1 87 ? -3.963 4.738 17.269 1.00 96.75 87 ARG A O 1
ATOM 699 N N . ASP A 1 88 ? -3.981 4.134 19.443 1.00 96.25 88 ASP A N 1
ATOM 700 C CA . ASP A 1 88 ? -3.184 2.937 19.222 1.00 96.25 88 ASP A CA 1
ATOM 701 C C . ASP A 1 88 ? -4.043 1.842 18.566 1.00 96.25 88 ASP A C 1
ATOM 703 O O . ASP A 1 88 ? -5.193 1.595 18.952 1.00 96.25 88 ASP A O 1
ATOM 707 N N . VAL A 1 89 ? -3.494 1.262 17.506 1.00 97.06 89 VAL A N 1
ATOM 708 C CA . VAL A 1 89 ? -4.110 0.256 16.630 1.00 97.06 89 VAL A CA 1
ATOM 709 C C . VAL A 1 89 ? -3.023 -0.718 16.196 1.00 97.06 89 VAL A C 1
ATOM 711 O O . VAL A 1 89 ? -1.838 -0.374 16.205 1.00 97.06 89 VAL A O 1
ATOM 714 N N 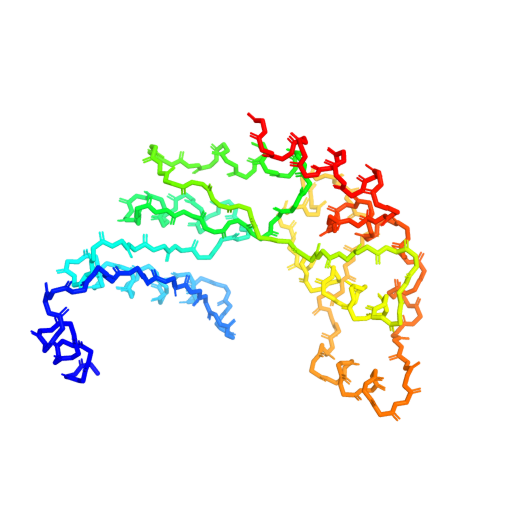. ILE A 1 90 ? -3.415 -1.906 15.747 1.00 96.31 90 ILE A N 1
ATOM 715 C CA . ILE A 1 90 ? -2.506 -2.844 15.089 1.00 96.31 90 ILE A CA 1
ATOM 716 C C . ILE A 1 90 ? -1.978 -2.190 13.804 1.00 96.31 90 ILE A C 1
ATOM 718 O O . ILE A 1 90 ? -2.743 -1.675 12.990 1.00 96.31 90 ILE A O 1
ATOM 722 N N . LYS A 1 91 ? -0.659 -2.193 13.616 1.00 94.94 91 LYS A N 1
ATOM 723 C CA . LYS A 1 91 ? 0.011 -1.570 12.465 1.00 94.94 91 LYS A CA 1
ATOM 724 C C . LYS A 1 91 ? 0.586 -2.679 11.600 1.00 94.94 91 LYS A C 1
ATOM 726 O O . LYS A 1 91 ? 1.409 -3.454 12.077 1.00 94.94 91 LYS A O 1
ATOM 731 N N . VAL A 1 92 ? 0.164 -2.749 10.344 1.00 93.12 92 VAL A N 1
ATOM 732 C CA . VAL A 1 92 ? 0.666 -3.733 9.380 1.00 93.12 92 VAL A CA 1
ATOM 733 C C . VAL A 1 92 ? 1.216 -2.990 8.175 1.00 93.12 92 VAL A C 1
ATOM 735 O O . VAL A 1 92 ? 0.532 -2.139 7.615 1.00 93.12 92 VAL A O 1
ATOM 738 N N . ALA A 1 93 ? 2.445 -3.303 7.776 1.00 91.94 93 ALA A N 1
ATOM 739 C CA . ALA A 1 93 ? 3.027 -2.813 6.533 1.00 91.94 93 ALA A CA 1
ATOM 740 C C . ALA A 1 93 ? 2.729 -3.801 5.398 1.00 91.94 93 ALA A C 1
ATOM 742 O O . ALA A 1 93 ? 2.950 -5.003 5.543 1.00 91.94 93 ALA A O 1
ATOM 743 N N . TYR A 1 94 ? 2.243 -3.290 4.272 1.00 89.25 94 TYR A N 1
ATOM 744 C CA . TYR A 1 94 ? 1.992 -4.039 3.049 1.00 89.25 94 TYR A CA 1
ATOM 745 C C . TYR A 1 94 ? 2.765 -3.386 1.905 1.00 89.25 94 TYR A C 1
ATOM 747 O O . TYR A 1 94 ? 2.586 -2.201 1.616 1.00 89.25 94 TYR A O 1
ATOM 755 N N . ALA A 1 95 ? 3.658 -4.145 1.275 1.00 92.44 95 ALA A N 1
ATOM 756 C CA . ALA A 1 95 ? 4.545 -3.626 0.245 1.00 92.44 95 ALA A CA 1
ATOM 757 C C . ALA A 1 95 ? 4.859 -4.687 -0.817 1.00 92.44 95 ALA A C 1
ATOM 759 O O . ALA A 1 95 ? 4.971 -5.871 -0.478 1.00 92.44 95 ALA A O 1
ATOM 760 N N . PRO A 1 96 ? 5.061 -4.276 -2.082 1.00 95.50 96 PRO A N 1
ATOM 761 C CA . PRO A 1 96 ? 5.701 -5.113 -3.087 1.00 95.50 96 PRO A CA 1
ATOM 762 C C . PRO A 1 96 ? 7.021 -5.675 -2.553 1.00 95.50 96 PRO A C 1
ATOM 764 O O . PRO A 1 96 ? 7.827 -4.949 -1.964 1.00 95.50 96 PRO A O 1
ATOM 767 N N . SER A 1 97 ? 7.242 -6.974 -2.730 1.00 95.62 97 SER A N 1
ATOM 768 C CA . SER A 1 97 ? 8.446 -7.625 -2.223 1.00 95.62 97 SER A CA 1
ATOM 769 C C . SER A 1 97 ? 8.913 -8.737 -3.151 1.00 95.62 97 SER A C 1
ATOM 771 O O . SER A 1 97 ? 8.099 -9.485 -3.690 1.00 95.62 97 SER A O 1
ATOM 773 N N . LEU A 1 98 ? 10.226 -8.800 -3.385 1.00 97.00 98 LEU A N 1
ATOM 774 C CA . LEU A 1 98 ? 10.834 -9.767 -4.298 1.00 97.00 98 LEU A CA 1
ATOM 775 C C . LEU A 1 98 ? 12.338 -9.887 -4.030 1.00 97.00 98 LEU A C 1
ATOM 777 O O . LEU A 1 98 ? 13.040 -8.879 -3.965 1.00 97.00 98 LEU A O 1
ATOM 781 N N . ILE A 1 99 ? 12.843 -11.114 -3.920 1.00 97.31 99 ILE A N 1
ATOM 782 C CA . ILE A 1 99 ? 14.290 -11.362 -3.945 1.00 97.31 99 ILE A CA 1
ATOM 783 C C . ILE A 1 99 ? 14.757 -11.265 -5.404 1.00 97.31 99 ILE A C 1
ATOM 785 O O . ILE A 1 99 ? 14.143 -11.860 -6.288 1.00 97.31 99 ILE A O 1
ATOM 789 N N . LEU A 1 100 ? 15.820 -10.504 -5.651 1.00 96.00 100 LEU A N 1
ATOM 790 C CA . LEU A 1 100 ? 16.390 -10.224 -6.967 1.00 96.00 100 LEU A CA 1
ATOM 791 C C . LEU A 1 100 ? 17.758 -10.914 -7.145 1.00 96.00 100 LEU A C 1
ATOM 793 O O . LEU A 1 100 ? 18.467 -11.116 -6.155 1.00 96.00 100 LEU A O 1
ATOM 797 N N . PRO A 1 101 ? 18.164 -11.234 -8.391 1.00 95.56 101 PRO A N 1
ATOM 798 C CA . PRO A 1 101 ? 17.401 -11.077 -9.638 1.00 95.56 101 PRO A CA 1
ATOM 799 C C . PRO A 1 101 ? 16.230 -12.069 -9.737 1.00 95.56 101 PRO A C 1
ATOM 801 O O . PRO A 1 101 ? 16.276 -13.153 -9.162 1.00 95.56 101 PRO A O 1
ATOM 804 N N . SER A 1 102 ? 15.173 -11.701 -10.465 1.00 96.50 102 SER A N 1
ATOM 805 C CA . SER A 1 102 ? 13.978 -12.535 -10.644 1.00 96.50 102 SER A CA 1
ATOM 806 C C . SER A 1 102 ? 13.263 -12.223 -11.960 1.00 96.50 102 SER A C 1
ATOM 808 O O . SER A 1 102 ? 13.259 -11.081 -12.414 1.00 96.50 102 SER A O 1
ATOM 810 N N . GLU A 1 103 ? 12.611 -13.226 -12.555 1.00 95.38 103 GLU A N 1
ATOM 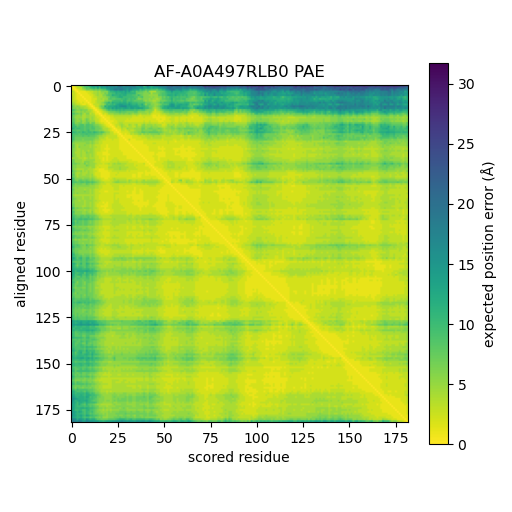811 C CA . GLU A 1 103 ? 11.782 -13.063 -13.763 1.00 95.38 103 GLU A CA 1
ATOM 812 C C . GLU A 1 103 ? 10.538 -12.181 -13.536 1.00 95.38 103 GLU A C 1
ATOM 814 O O . GLU A 1 103 ? 9.947 -11.671 -14.489 1.00 95.38 103 GLU A O 1
ATOM 819 N N . PHE A 1 104 ? 10.164 -11.963 -12.271 1.00 96.94 104 PHE A N 1
ATOM 820 C CA . PHE A 1 104 ? 9.019 -11.146 -11.862 1.00 96.94 104 PHE A CA 1
ATOM 821 C C . PHE A 1 104 ? 9.383 -9.680 -11.594 1.00 96.94 104 PHE A C 1
ATOM 823 O O . PHE A 1 104 ? 8.583 -8.930 -11.039 1.00 96.94 104 PHE A O 1
ATOM 830 N N . GLU A 1 105 ? 10.589 -9.239 -11.963 1.00 97.31 105 GLU A N 1
ATOM 831 C CA . GLU A 1 105 ? 11.040 -7.872 -11.690 1.00 97.31 105 GLU A CA 1
ATOM 832 C C . GLU A 1 105 ? 10.115 -6.812 -12.307 1.00 97.31 105 GLU A C 1
ATOM 834 O O . GLU A 1 105 ? 9.762 -5.839 -11.651 1.00 97.31 105 GLU A O 1
ATOM 839 N N . LYS A 1 106 ? 9.634 -7.018 -13.535 1.00 97.50 106 LYS A N 1
ATOM 840 C CA . LYS A 1 106 ? 8.680 -6.093 -14.168 1.00 97.50 106 LYS A CA 1
ATOM 841 C C . LYS A 1 106 ? 7.349 -6.017 -13.411 1.00 97.50 106 LYS A C 1
ATOM 843 O O . LYS A 1 106 ? 6.771 -4.940 -13.309 1.00 97.50 106 LYS A O 1
ATOM 848 N N . ASP A 1 107 ? 6.883 -7.129 -12.843 1.00 97.75 107 ASP A N 1
ATOM 849 C CA . ASP A 1 107 ? 5.672 -7.158 -12.015 1.00 97.75 107 ASP A CA 1
ATOM 850 C C . ASP A 1 107 ? 5.884 -6.408 -10.694 1.00 97.75 107 ASP A C 1
ATOM 852 O O . ASP A 1 107 ? 5.004 -5.665 -10.256 1.00 97.75 107 ASP A O 1
ATOM 856 N N . LEU A 1 108 ? 7.080 -6.526 -10.101 1.00 97.50 108 LEU A N 1
ATOM 857 C CA . LEU A 1 108 ? 7.490 -5.712 -8.956 1.00 97.50 108 LEU A CA 1
ATOM 858 C C . LEU A 1 108 ? 7.451 -4.218 -9.301 1.00 97.50 108 LEU A C 1
ATOM 860 O O . LEU A 1 108 ? 6.901 -3.436 -8.528 1.00 97.50 108 LEU A O 1
ATOM 864 N N . LEU A 1 109 ? 7.996 -3.817 -10.453 1.00 97.69 109 LEU A N 1
ATOM 865 C CA . LEU A 1 109 ? 8.011 -2.415 -10.878 1.00 97.69 109 LEU A CA 1
ATOM 866 C C . LEU A 1 109 ? 6.604 -1.857 -11.100 1.00 97.69 109 LEU A C 1
ATOM 868 O O . LEU A 1 109 ? 6.317 -0.756 -10.631 1.00 97.69 109 LEU A O 1
ATOM 872 N N . ILE A 1 110 ? 5.709 -2.627 -11.728 1.00 97.62 110 ILE A N 1
ATOM 873 C CA . ILE A 1 110 ? 4.295 -2.248 -11.864 1.00 97.62 110 ILE A CA 1
ATOM 874 C C . ILE A 1 110 ? 3.660 -2.071 -10.481 1.00 97.62 110 ILE A C 1
ATOM 876 O O . ILE A 1 110 ? 3.001 -1.064 -10.232 1.00 97.62 110 ILE A O 1
ATOM 880 N N . ALA A 1 111 ? 3.873 -3.015 -9.561 1.00 96.19 111 ALA A N 1
ATOM 881 C CA . ALA A 1 111 ? 3.315 -2.930 -8.215 1.00 96.19 111 ALA A CA 1
ATOM 882 C C . ALA A 1 111 ? 3.838 -1.700 -7.450 1.00 96.19 111 ALA A C 1
ATOM 884 O O . ALA A 1 111 ? 3.060 -1.012 -6.790 1.00 96.19 111 ALA A O 1
ATOM 885 N N . CYS A 1 112 ? 5.127 -1.373 -7.576 1.00 96.12 112 CYS A N 1
ATOM 886 C CA . CYS A 1 112 ? 5.698 -0.146 -7.023 1.00 96.12 112 CYS A CA 1
ATOM 887 C C . CYS A 1 112 ? 5.082 1.113 -7.638 1.00 96.12 112 CYS A C 1
ATOM 889 O O . CYS A 1 112 ? 4.754 2.036 -6.896 1.00 96.12 112 CYS A O 1
AT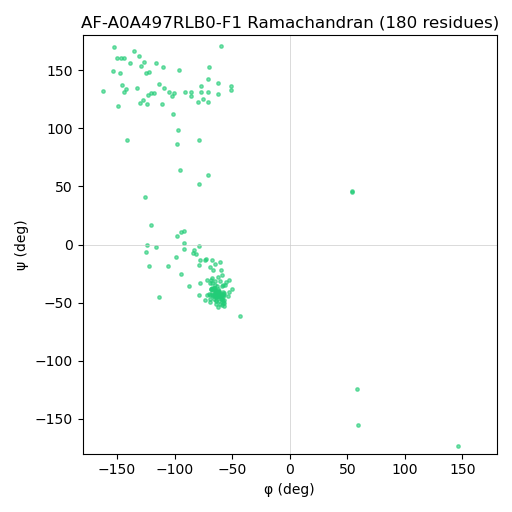OM 891 N N . ALA A 1 113 ? 4.894 1.138 -8.959 1.00 96.31 113 ALA A N 1
ATOM 892 C CA . ALA A 1 113 ? 4.287 2.261 -9.666 1.00 96.31 113 ALA A CA 1
ATOM 893 C C . ALA A 1 113 ? 2.839 2.513 -9.206 1.00 96.31 113 ALA A C 1
ATOM 895 O O . ALA A 1 113 ? 2.462 3.655 -8.952 1.00 96.31 113 ALA A O 1
ATOM 896 N N . VAL A 1 114 ? 2.052 1.450 -8.989 1.00 93.62 114 VAL A N 1
ATOM 897 C CA . VAL A 1 114 ? 0.699 1.557 -8.410 1.00 93.62 114 VAL A CA 1
ATOM 898 C C . VAL A 1 114 ? 0.745 2.178 -7.013 1.00 93.62 114 VAL A C 1
ATOM 900 O O . VAL A 1 114 ? -0.067 3.041 -6.685 1.00 93.62 114 VAL A O 1
ATOM 903 N N . VAL A 1 115 ? 1.689 1.752 -6.168 1.00 91.88 115 VAL A N 1
ATOM 904 C CA . VAL A 1 115 ? 1.832 2.286 -4.804 1.00 91.88 115 VAL A CA 1
ATOM 905 C C . VAL A 1 115 ? 2.293 3.748 -4.814 1.00 91.88 115 VAL A C 1
ATOM 907 O O . VAL A 1 115 ? 1.889 4.518 -3.938 1.00 91.88 115 VAL A O 1
ATOM 910 N N . SER A 1 116 ? 3.105 4.154 -5.795 1.00 93.06 116 SER A N 1
ATOM 911 C CA . SER A 1 116 ? 3.572 5.535 -5.912 1.00 93.06 116 SER A CA 1
ATOM 912 C C . SER A 1 116 ? 2.496 6.518 -6.375 1.00 93.06 116 SER A C 1
ATOM 914 O O . SER A 1 116 ? 2.702 7.711 -6.193 1.00 93.06 116 SER A O 1
ATOM 916 N N . CYS A 1 117 ? 1.338 6.064 -6.874 1.00 91.00 117 CYS A N 1
ATOM 917 C CA . CYS A 1 117 ? 0.168 6.903 -7.184 1.00 91.00 117 CYS A CA 1
ATOM 918 C C . CYS A 1 117 ? -0.529 7.428 -5.912 1.00 91.00 117 CYS A C 1
ATOM 920 O O . CYS A 1 117 ? -1.690 7.125 -5.619 1.00 91.00 117 CYS A O 1
ATOM 922 N N . ASN A 1 118 ? 0.211 8.183 -5.104 1.00 89.44 118 ASN A N 1
ATOM 923 C CA . ASN A 1 118 ? -0.211 8.712 -3.819 1.00 89.44 118 ASN A CA 1
ATOM 924 C C . ASN A 1 118 ? 0.319 10.133 -3.615 1.00 89.44 118 ASN A C 1
ATOM 926 O O . ASN A 1 118 ? 1.371 10.353 -3.009 1.00 89.44 118 ASN A O 1
ATOM 930 N N . ASP A 1 119 ? -0.468 11.111 -4.052 1.00 89.81 119 ASP A N 1
ATOM 931 C CA . ASP A 1 119 ? -0.103 12.529 -4.062 1.00 89.81 119 ASP A CA 1
ATOM 932 C C . ASP A 1 119 ? 0.328 13.070 -2.699 1.00 89.81 119 ASP A C 1
ATOM 934 O O . ASP A 1 119 ? 1.111 14.016 -2.617 1.00 89.81 119 ASP A O 1
ATOM 938 N N . SER A 1 120 ? -0.236 12.554 -1.603 1.00 91.69 120 SER A N 1
ATOM 939 C CA . SER A 1 120 ? 0.138 13.002 -0.259 1.00 91.69 120 SER A CA 1
ATOM 940 C C . SER A 1 120 ? 1.566 12.589 0.078 1.00 91.69 120 SER A C 1
ATOM 942 O O . SER A 1 120 ? 2.322 13.405 0.599 1.00 91.69 120 SER A O 1
ATOM 944 N N . LEU A 1 121 ? 1.939 11.351 -0.248 1.00 94.00 121 LEU A N 1
ATOM 945 C CA . LEU A 1 121 ? 3.286 10.839 -0.021 1.00 94.00 121 LEU A CA 1
ATOM 946 C C . LEU A 1 121 ? 4.295 11.514 -0.949 1.00 94.00 121 LEU A C 1
ATOM 948 O O . LEU A 1 121 ? 5.344 11.961 -0.487 1.00 94.00 121 LEU A O 1
ATOM 952 N N . LEU A 1 122 ? 3.974 11.618 -2.241 1.00 93.88 122 LEU A N 1
ATOM 953 C CA . LEU A 1 122 ? 4.865 12.230 -3.227 1.00 93.88 122 LEU A CA 1
ATOM 954 C C . LEU A 1 122 ? 5.197 13.681 -2.860 1.00 93.88 122 LEU A C 1
ATOM 956 O O . LEU A 1 122 ? 6.366 14.068 -2.872 1.00 93.88 122 LEU A O 1
ATOM 960 N N . ARG A 1 123 ? 4.190 14.460 -2.439 1.00 94.31 123 ARG A N 1
ATOM 961 C CA . ARG A 1 123 ? 4.380 15.846 -1.982 1.00 94.31 123 ARG A CA 1
ATOM 962 C C . ARG A 1 123 ? 5.195 15.945 -0.698 1.00 94.31 123 ARG A C 1
ATOM 964 O O . ARG A 1 123 ? 6.074 16.799 -0.625 1.00 94.31 123 ARG A O 1
ATOM 971 N N . GLU A 1 124 ? 4.929 15.089 0.290 1.00 95.94 124 GLU A N 1
ATOM 972 C CA . GLU A 1 124 ? 5.679 15.071 1.554 1.00 95.94 124 GLU A CA 1
ATOM 973 C C . GLU A 1 124 ? 7.177 14.859 1.309 1.00 95.94 124 GLU A C 1
ATOM 975 O O . GLU A 1 124 ? 8.019 15.608 1.806 1.00 95.94 124 GLU A O 1
ATOM 980 N N . PHE A 1 125 ? 7.518 13.840 0.519 1.00 96.06 125 PHE A N 1
ATOM 981 C CA . PHE A 1 125 ? 8.906 13.440 0.306 1.00 96.06 125 PHE A CA 1
ATOM 982 C C . PHE A 1 125 ? 9.568 14.111 -0.903 1.00 96.06 125 PHE A C 1
ATOM 984 O O . PHE A 1 125 ? 10.749 13.863 -1.151 1.00 96.06 125 PHE A O 1
ATOM 991 N N . LYS A 1 126 ? 8.842 14.991 -1.608 1.00 95.75 126 LYS A N 1
ATOM 992 C CA . LYS A 1 126 ? 9.292 15.711 -2.811 1.00 95.75 126 LYS A CA 1
ATOM 993 C C . LYS A 1 126 ? 9.812 14.761 -3.890 1.00 95.75 126 LYS A C 1
ATOM 995 O O . LYS A 1 126 ? 10.895 14.958 -4.438 1.00 95.75 126 LYS A O 1
ATOM 1000 N N . TYR A 1 127 ? 9.062 13.694 -4.135 1.00 95.19 127 TYR A N 1
ATOM 1001 C CA . TYR A 1 127 ? 9.375 12.735 -5.183 1.00 95.19 127 TYR A CA 1
ATOM 1002 C C . TYR A 1 127 ? 8.789 13.201 -6.509 1.00 95.19 127 TYR A C 1
ATOM 1004 O O . TYR A 1 127 ? 7.601 13.498 -6.586 1.00 95.19 127 TYR A O 1
ATOM 1012 N N . ASP A 1 128 ? 9.635 13.247 -7.532 1.00 90.00 128 ASP A N 1
ATOM 1013 C CA . ASP A 1 128 ? 9.264 13.630 -8.893 1.00 90.00 128 ASP A CA 1
ATOM 1014 C C . ASP A 1 128 ? 8.969 12.374 -9.721 1.00 90.00 128 ASP A C 1
ATOM 1016 O O . ASP A 1 128 ? 9.731 11.979 -10.598 1.00 90.00 128 ASP A O 1
ATOM 1020 N N . VAL A 1 129 ? 7.921 11.660 -9.316 1.00 90.69 129 VAL A N 1
ATOM 1021 C CA . VAL A 1 129 ? 7.459 10.425 -9.953 1.00 90.69 129 VAL A CA 1
ATOM 1022 C C . VAL A 1 129 ? 5.954 10.325 -9.773 1.00 90.69 129 VAL A C 1
ATOM 1024 O O . VAL A 1 129 ? 5.461 10.282 -8.649 1.00 90.69 129 VAL A O 1
ATOM 1027 N N . ASP A 1 130 ? 5.216 10.297 -10.871 1.00 86.94 130 ASP A N 1
ATOM 1028 C CA . ASP A 1 130 ? 3.779 10.079 -10.840 1.00 86.94 130 ASP A CA 1
ATOM 1029 C C . ASP A 1 130 ? 3.366 9.257 -12.057 1.00 86.94 130 ASP A C 1
ATOM 1031 O O . ASP A 1 130 ? 3.755 9.548 -13.184 1.00 86.94 130 ASP A O 1
ATOM 1035 N N . PHE A 1 131 ? 2.590 8.214 -11.792 1.00 93.31 131 PHE A N 1
ATOM 1036 C CA . PHE A 1 131 ? 2.048 7.293 -12.786 1.00 93.31 131 PHE A CA 1
ATOM 1037 C C . PHE A 1 131 ? 0.515 7.280 -12.746 1.00 93.31 131 PHE A C 1
ATOM 1039 O O . PHE A 1 131 ? -0.113 6.338 -13.220 1.00 93.31 131 PHE A O 1
ATOM 1046 N N . SER A 1 132 ? -0.102 8.288 -12.122 1.00 88.12 132 SER A N 1
ATOM 1047 C CA . SER A 1 132 ? -1.553 8.388 -11.937 1.00 88.12 132 SER A CA 1
ATOM 1048 C C . SER A 1 132 ? -2.341 8.395 -13.253 1.00 88.12 132 SER A C 1
ATOM 1050 O O . SER A 1 132 ? -3.481 7.930 -13.269 1.00 88.12 132 SER A O 1
ATOM 1052 N N . ASP A 1 133 ? -1.717 8.835 -14.349 1.00 90.81 133 ASP A N 1
ATOM 1053 C CA . ASP A 1 133 ? -2.293 8.843 -15.698 1.00 90.81 133 ASP A CA 1
ATOM 1054 C C . ASP A 1 133 ? -2.200 7.485 -16.426 1.00 90.81 133 ASP A C 1
ATOM 1056 O O . ASP A 1 133 ? -2.788 7.315 -17.498 1.00 90.81 133 ASP A O 1
ATOM 1060 N N . LEU A 1 134 ? -1.485 6.497 -15.870 1.00 93.88 134 LEU A N 1
ATOM 1061 C CA . LEU A 1 134 ? -1.368 5.175 -16.483 1.00 93.88 134 LEU A CA 1
ATOM 1062 C C . LEU A 1 134 ? -2.623 4.320 -16.280 1.00 93.88 134 LEU A C 1
ATOM 1064 O O . LEU A 1 134 ? -3.144 4.154 -15.176 1.00 93.88 134 LEU A O 1
ATOM 1068 N N . ASP A 1 135 ? -3.033 3.648 -17.356 1.00 94.50 135 ASP A N 1
ATOM 1069 C CA . ASP A 1 135 ? -3.987 2.543 -17.292 1.00 94.50 135 ASP A CA 1
ATOM 1070 C C . ASP A 1 135 ? -3.272 1.263 -16.830 1.00 94.50 135 ASP A C 1
ATOM 1072 O O . ASP A 1 135 ? -2.749 0.480 -17.630 1.00 94.50 135 ASP A O 1
ATOM 1076 N N . PHE A 1 136 ? -3.236 1.049 -15.514 1.00 94.75 136 PHE A N 1
ATOM 1077 C CA . PHE A 1 136 ? -2.570 -0.114 -14.926 1.00 94.75 136 PHE A CA 1
ATOM 1078 C C . PHE A 1 136 ? -3.179 -1.456 -15.339 1.00 94.75 136 PHE A C 1
ATOM 1080 O O . PHE A 1 136 ? -2.453 -2.449 -15.386 1.00 94.75 136 PHE A O 1
ATOM 1087 N N . GLU A 1 137 ? -4.475 -1.518 -15.659 1.00 94.69 137 GLU A N 1
ATOM 1088 C CA . GLU A 1 137 ? -5.088 -2.760 -16.137 1.00 94.69 137 GLU A CA 1
ATOM 1089 C C . GLU A 1 137 ? -4.487 -3.144 -17.489 1.00 94.69 137 GLU A C 1
ATOM 1091 O O . GLU A 1 137 ? -4.008 -4.269 -17.674 1.00 94.69 137 GLU A O 1
ATOM 1096 N N . ARG A 1 138 ? -4.396 -2.171 -18.398 1.00 96.31 138 ARG A N 1
ATOM 1097 C CA . ARG A 1 138 ? -3.728 -2.352 -19.682 1.00 96.31 138 ARG A CA 1
ATOM 1098 C C . ARG A 1 138 ? -2.244 -2.675 -19.524 1.00 96.31 138 ARG A C 1
ATOM 1100 O O . ARG A 1 138 ? -1.767 -3.598 -20.181 1.00 96.31 138 ARG A O 1
ATOM 1107 N N . VAL A 1 139 ? -1.523 -1.982 -18.641 1.00 97.12 139 VAL A N 1
ATOM 1108 C CA . VAL A 1 139 ? -0.095 -2.248 -18.380 1.00 97.12 139 VAL A CA 1
ATOM 1109 C C . VAL A 1 139 ? 0.129 -3.691 -17.917 1.00 97.12 139 VAL A C 1
ATOM 1111 O O . VAL A 1 139 ? 1.027 -4.367 -18.417 1.00 97.12 139 VAL A O 1
ATOM 1114 N N . ILE A 1 140 ? -0.708 -4.203 -17.008 1.00 96.25 140 ILE A N 1
ATOM 1115 C CA . ILE A 1 140 ? -0.620 -5.591 -16.526 1.00 96.25 140 ILE A CA 1
ATOM 1116 C C . ILE A 1 140 ? -0.880 -6.587 -17.666 1.00 96.25 140 ILE A C 1
ATOM 1118 O O . ILE A 1 140 ? -0.198 -7.612 -17.759 1.00 96.25 140 ILE A O 1
ATOM 1122 N N . ILE A 1 141 ? -1.853 -6.310 -18.539 1.00 96.81 141 ILE A N 1
ATOM 1123 C CA . ILE A 1 141 ? -2.150 -7.154 -19.705 1.00 96.81 141 ILE A CA 1
ATOM 1124 C C . ILE A 1 141 ? -0.963 -7.165 -20.675 1.00 96.81 141 ILE A C 1
ATOM 1126 O O . ILE A 1 141 ? -0.522 -8.238 -21.093 1.00 96.81 141 ILE A O 1
ATOM 1130 N N . GLU A 1 142 ? -0.414 -5.996 -21.008 1.00 96.50 142 GLU A N 1
ATOM 1131 C CA . GLU A 1 142 ? 0.724 -5.873 -21.924 1.00 96.50 142 GLU A CA 1
ATOM 1132 C C . GLU A 1 142 ? 1.977 -6.569 -21.377 1.00 96.50 142 GLU A C 1
ATOM 1134 O O . GLU A 1 142 ? 2.661 -7.272 -22.126 1.00 96.50 142 GLU A O 1
ATOM 1139 N N . ARG A 1 143 ? 2.228 -6.484 -20.065 1.00 95.88 143 ARG A N 1
ATOM 1140 C CA . ARG A 1 143 ? 3.288 -7.248 -19.396 1.00 95.88 143 ARG A CA 1
ATOM 1141 C C . ARG A 1 143 ? 3.110 -8.751 -19.580 1.00 95.88 143 ARG A C 1
ATOM 1143 O O . ARG A 1 143 ? 4.055 -9.424 -19.982 1.00 95.88 143 ARG A O 1
ATOM 1150 N N . LYS A 1 144 ? 1.913 -9.284 -19.337 1.00 95.25 144 LYS A N 1
ATOM 1151 C CA . LYS A 1 144 ? 1.649 -10.729 -19.450 1.00 95.25 144 LYS A CA 1
ATOM 1152 C C . LYS A 1 144 ? 1.760 -11.256 -20.879 1.00 95.25 144 LYS A C 1
ATOM 1154 O O . LYS A 1 144 ? 2.209 -12.380 -21.071 1.00 95.25 144 LYS A O 1
ATOM 1159 N N . LEU A 1 145 ? 1.323 -10.475 -21.866 1.00 96.44 145 LEU A N 1
ATOM 1160 C CA . LEU A 1 145 ? 1.261 -10.916 -23.263 1.00 96.44 145 LEU A CA 1
ATOM 1161 C C . LEU A 1 145 ? 2.561 -10.682 -24.031 1.00 96.44 145 LEU A C 1
ATOM 1163 O O . LEU A 1 145 ? 2.906 -11.478 -24.902 1.00 96.44 145 LEU A O 1
ATOM 1167 N N . PHE A 1 146 ? 3.260 -9.586 -23.738 1.00 96.50 146 PHE A N 1
ATOM 1168 C CA . PHE A 1 146 ? 4.378 -9.114 -24.556 1.00 96.50 146 PHE A CA 1
ATOM 1169 C C . PHE A 1 146 ? 5.680 -8.947 -23.779 1.00 96.50 146 PHE A C 1
ATOM 1171 O O . PHE A 1 146 ? 6.676 -8.551 -24.380 1.00 96.50 146 PHE A O 1
ATOM 1178 N N . ASP A 1 147 ? 5.676 -9.222 -22.473 1.00 95.25 147 ASP A N 1
ATOM 1179 C CA . ASP A 1 147 ? 6.807 -8.979 -21.582 1.00 95.25 147 ASP A CA 1
ATOM 1180 C C . ASP A 1 147 ? 7.306 -7.521 -21.651 1.00 95.25 147 ASP A C 1
ATOM 1182 O O . ASP A 1 147 ? 8.500 -7.237 -21.755 1.00 95.25 147 ASP A O 1
ATOM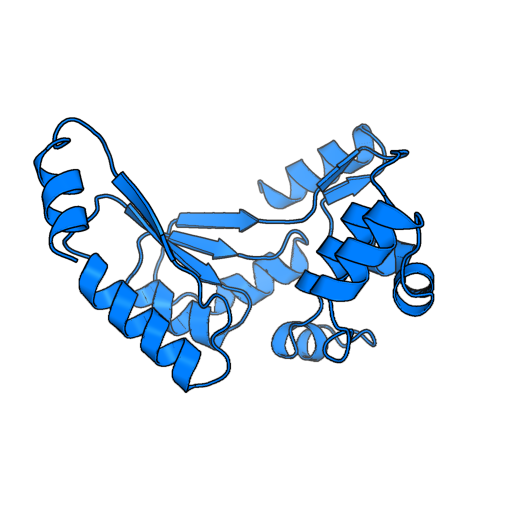 1186 N N . ARG A 1 148 ? 6.374 -6.562 -21.630 1.00 94.00 148 ARG A N 1
ATOM 1187 C CA . ARG A 1 148 ? 6.674 -5.125 -21.716 1.00 94.00 148 ARG A CA 1
ATOM 1188 C C . ARG A 1 148 ? 6.082 -4.354 -20.552 1.00 94.00 148 ARG A C 1
ATOM 1190 O O . ARG A 1 148 ? 5.011 -4.686 -20.060 1.00 94.00 148 ARG A O 1
ATOM 1197 N N . VAL A 1 149 ? 6.786 -3.305 -20.153 1.00 95.06 149 VAL A N 1
ATOM 1198 C CA . VAL A 1 149 ? 6.303 -2.280 -19.229 1.00 95.06 149 VAL A CA 1
ATOM 1199 C C . VAL A 1 149 ? 6.560 -0.904 -19.852 1.00 95.06 149 VAL A C 1
ATOM 1201 O O . VAL A 1 149 ? 7.456 -0.784 -20.691 1.00 95.06 149 VAL A O 1
ATOM 1204 N N . PRO A 1 150 ? 5.776 0.127 -19.500 1.00 96.00 150 PRO A N 1
ATOM 1205 C CA . PRO A 1 150 ? 6.035 1.495 -19.931 1.00 96.00 150 PRO A CA 1
ATOM 1206 C C . PRO A 1 150 ? 7.476 1.930 -19.644 1.00 96.00 150 PRO A C 1
ATOM 1208 O O . PRO A 1 150 ? 7.987 1.711 -18.546 1.00 96.00 150 PRO A O 1
ATOM 1211 N N . THR A 1 151 ? 8.112 2.594 -20.613 1.00 95.06 151 THR A N 1
ATOM 1212 C CA . THR A 1 151 ? 9.501 3.069 -20.489 1.00 95.06 151 THR A CA 1
ATOM 1213 C C . THR A 1 151 ? 9.683 4.005 -19.299 1.00 95.06 151 THR A C 1
ATOM 1215 O O . THR A 1 151 ? 10.705 3.950 -18.627 1.00 95.06 151 THR A O 1
ATOM 1218 N N . GLU A 1 152 ? 8.680 4.822 -18.989 1.00 94.44 152 GLU A N 1
ATOM 1219 C CA . GLU A 1 152 ? 8.670 5.665 -17.793 1.00 94.44 152 GLU A CA 1
ATOM 1220 C C . GLU A 1 152 ? 8.827 4.856 -16.495 1.00 94.44 152 GLU A C 1
ATOM 1222 O O . GLU A 1 152 ? 9.628 5.234 -15.649 1.00 94.44 152 GLU A O 1
ATOM 1227 N N . ILE A 1 153 ? 8.176 3.695 -16.352 1.00 96.88 153 ILE A N 1
ATOM 1228 C CA . ILE A 1 153 ? 8.359 2.828 -15.176 1.00 96.88 153 ILE A CA 1
ATOM 1229 C C . ILE A 1 153 ? 9.796 2.286 -15.130 1.00 96.88 153 ILE A C 1
ATOM 1231 O O . ILE A 1 153 ? 10.416 2.268 -14.065 1.00 96.88 153 ILE A O 1
ATOM 1235 N N . GLU A 1 154 ? 10.356 1.881 -16.275 1.00 95.62 154 GLU A N 1
ATOM 1236 C CA . GLU A 1 154 ? 11.738 1.380 -16.353 1.00 95.62 154 GLU A CA 1
ATOM 1237 C C . GLU A 1 154 ? 12.768 2.461 -16.010 1.00 95.62 154 GLU A C 1
ATOM 1239 O O . GLU A 1 154 ? 13.735 2.190 -15.300 1.00 95.62 154 GLU A O 1
ATOM 1244 N N . MET A 1 155 ? 12.547 3.702 -16.449 1.00 96.31 155 MET A N 1
ATOM 1245 C CA . MET A 1 155 ? 13.425 4.835 -16.141 1.00 96.31 155 MET A CA 1
ATOM 1246 C C . MET A 1 155 ? 13.524 5.105 -14.634 1.00 96.31 155 MET A C 1
ATOM 12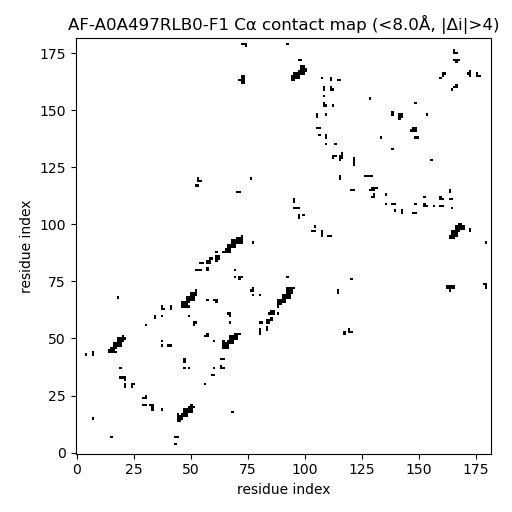48 O O . MET A 1 155 ? 14.579 5.520 -14.157 1.00 96.31 155 MET A O 1
ATOM 1252 N N . PHE A 1 156 ? 12.457 4.836 -13.877 1.00 97.44 156 PHE A N 1
ATOM 1253 C CA . PHE A 1 156 ? 12.421 4.993 -12.421 1.00 97.44 156 PHE A CA 1
ATOM 1254 C C . PHE A 1 156 ? 12.735 3.702 -11.650 1.00 97.44 156 PHE A C 1
ATOM 1256 O O . PHE A 1 156 ? 12.574 3.682 -10.429 1.00 97.44 156 PHE A O 1
ATOM 1263 N N . ARG A 1 157 ? 13.214 2.636 -12.307 1.00 96.50 157 ARG A N 1
ATOM 1264 C CA . ARG A 1 157 ? 13.449 1.305 -11.714 1.00 96.50 157 ARG A CA 1
ATOM 1265 C C . ARG A 1 157 ? 14.107 1.343 -10.334 1.00 96.50 157 ARG A C 1
ATOM 1267 O O . ARG A 1 157 ? 13.526 0.866 -9.359 1.00 96.50 157 ARG A O 1
ATOM 1274 N N . ASP A 1 158 ? 15.317 1.890 -10.246 1.00 96.31 158 ASP A N 1
ATOM 1275 C CA . ASP A 1 158 ? 16.108 1.845 -9.010 1.00 96.31 158 ASP A CA 1
ATOM 1276 C C . ASP A 1 158 ? 15.446 2.657 -7.896 1.00 96.31 158 ASP A C 1
ATOM 1278 O O . ASP A 1 158 ? 15.412 2.240 -6.739 1.00 96.31 158 ASP A O 1
ATOM 1282 N N . PHE A 1 159 ? 14.848 3.789 -8.262 1.00 96.94 159 PHE A N 1
ATOM 1283 C CA . PHE A 1 159 ? 14.089 4.620 -7.343 1.00 96.94 159 PHE A CA 1
ATOM 1284 C C . PHE A 1 159 ? 12.836 3.896 -6.822 1.00 96.94 159 PHE A C 1
ATOM 1286 O O . PHE A 1 159 ? 12.570 3.921 -5.619 1.00 96.94 159 PHE A O 1
ATOM 1293 N N . LEU A 1 160 ? 12.087 3.216 -7.696 1.00 96.69 160 LEU A N 1
ATOM 1294 C CA . LEU A 1 160 ? 10.889 2.461 -7.330 1.00 96.69 160 LEU A CA 1
ATOM 1295 C C . LEU A 1 160 ? 11.221 1.299 -6.398 1.00 96.69 160 LEU A C 1
ATOM 1297 O O . LEU A 1 160 ? 10.562 1.120 -5.373 1.00 96.69 160 LEU A O 1
ATOM 1301 N N . ILE A 1 161 ? 12.275 0.547 -6.712 1.00 95.88 161 ILE A N 1
ATOM 1302 C CA . ILE A 1 161 ? 12.766 -0.534 -5.856 1.00 95.88 161 ILE A CA 1
ATOM 1303 C C . ILE A 1 161 ? 13.228 0.024 -4.508 1.00 95.88 161 ILE A C 1
ATOM 1305 O O . ILE A 1 161 ? 12.906 -0.548 -3.468 1.00 95.88 161 ILE A O 1
ATOM 1309 N N . ASP A 1 162 ? 13.957 1.139 -4.483 1.00 94.81 162 ASP A N 1
ATOM 1310 C CA . ASP A 1 162 ? 14.443 1.727 -3.234 1.00 94.81 162 ASP A CA 1
ATOM 1311 C C . ASP A 1 162 ? 13.318 2.253 -2.341 1.00 94.81 162 ASP A C 1
ATOM 1313 O O . ASP A 1 162 ? 13.319 2.021 -1.132 1.00 94.81 162 ASP A O 1
ATOM 1317 N N . ARG A 1 163 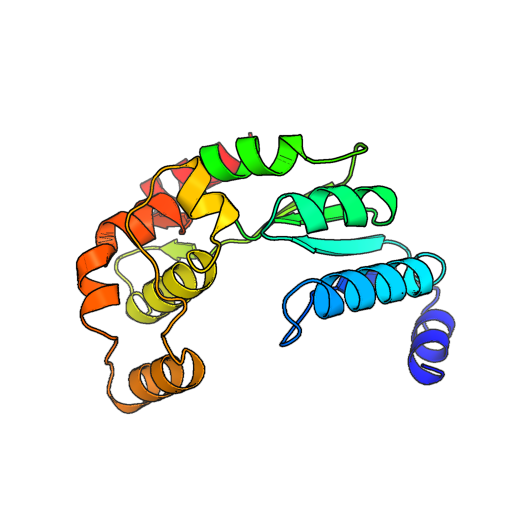? 12.343 2.955 -2.922 1.00 95.25 163 ARG A N 1
ATOM 1318 C CA . ARG A 1 163 ? 11.329 3.690 -2.159 1.00 95.25 163 ARG A CA 1
ATOM 1319 C C . ARG A 1 163 ? 10.040 2.930 -1.916 1.00 95.25 163 ARG A C 1
ATOM 1321 O O . ARG A 1 163 ? 9.370 3.242 -0.936 1.00 95.25 163 ARG A O 1
ATOM 1328 N N . PHE A 1 164 ? 9.686 1.966 -2.756 1.00 95.31 164 PHE A N 1
ATOM 1329 C CA . PHE A 1 164 ? 8.362 1.343 -2.713 1.00 95.31 164 PHE A CA 1
ATOM 1330 C C . PHE A 1 164 ? 8.390 -0.181 -2.574 1.00 95.31 164 PHE A C 1
ATOM 1332 O O . PHE A 1 164 ? 7.336 -0.756 -2.321 1.00 95.31 164 PHE A O 1
ATOM 1339 N N . ALA A 1 165 ? 9.561 -0.827 -2.635 1.00 95.69 165 ALA A N 1
ATOM 1340 C CA . ALA A 1 165 ? 9.687 -2.274 -2.463 1.00 95.69 165 ALA A CA 1
ATOM 1341 C C . ALA A 1 165 ? 10.509 -2.697 -1.237 1.00 95.69 165 ALA A C 1
ATOM 1343 O O . ALA A 1 165 ? 11.439 -2.022 -0.785 1.00 95.69 165 ALA A O 1
ATOM 1344 N N . ILE A 1 166 ? 10.237 -3.914 -0.776 1.00 95.06 166 ILE A N 1
ATOM 1345 C CA . ILE A 1 166 ? 11.167 -4.725 0.012 1.00 95.06 166 ILE A CA 1
ATOM 1346 C C . ILE A 1 166 ? 11.827 -5.700 -0.968 1.00 95.06 166 ILE A C 1
ATOM 1348 O O . ILE A 1 166 ? 11.327 -6.797 -1.203 1.00 95.06 166 ILE A O 1
ATOM 1352 N N . ALA A 1 167 ? 12.906 -5.266 -1.615 1.00 95.38 167 ALA A N 1
ATOM 1353 C CA . ALA A 1 167 ? 13.555 -6.039 -2.667 1.00 95.38 167 ALA A CA 1
ATOM 1354 C C . ALA A 1 167 ? 15.072 -5.824 -2.694 1.00 95.38 167 ALA A C 1
ATOM 1356 O O . ALA A 1 167 ? 15.584 -4.846 -2.146 1.00 95.38 167 ALA A O 1
ATOM 1357 N N . GLY A 1 168 ? 15.774 -6.762 -3.323 1.00 94.94 168 GLY A N 1
ATOM 1358 C CA . GLY A 1 168 ? 17.233 -6.830 -3.401 1.00 94.94 168 GLY A CA 1
ATOM 1359 C C . GLY A 1 168 ? 17.700 -8.282 -3.403 1.00 94.94 168 GLY A C 1
ATOM 1360 O O . GLY A 1 168 ? 16.872 -9.192 -3.446 1.00 94.94 168 GLY A O 1
ATOM 1361 N N . ASP A 1 169 ? 19.008 -8.510 -3.330 1.00 96.00 169 ASP A N 1
ATOM 1362 C CA . ASP A 1 169 ? 19.518 -9.848 -3.017 1.00 96.00 169 ASP A CA 1
ATOM 1363 C C . ASP A 1 169 ? 19.022 -10.328 -1.638 1.00 96.00 169 ASP A C 1
ATOM 1365 O O . ASP A 1 169 ? 18.399 -9.580 -0.877 1.00 96.00 169 ASP A O 1
ATOM 1369 N N . PHE A 1 170 ? 19.262 -11.600 -1.316 1.00 95.56 170 PHE A N 1
ATOM 1370 C CA . PHE A 1 170 ? 18.765 -12.206 -0.079 1.00 95.56 170 PHE A CA 1
ATOM 1371 C C . PHE A 1 170 ? 19.161 -11.408 1.177 1.00 95.56 170 PHE A C 1
ATOM 1373 O O . PHE A 1 170 ? 18.317 -11.149 2.038 1.00 95.56 170 PHE A O 1
ATOM 1380 N N . ASP A 1 171 ? 20.416 -10.962 1.259 1.00 95.81 171 ASP A N 1
ATOM 1381 C CA . ASP A 1 171 ? 20.928 -10.224 2.415 1.00 95.81 171 ASP A CA 1
ATOM 1382 C C . ASP A 1 171 ? 20.309 -8.823 2.517 1.00 95.81 171 ASP A C 1
ATOM 1384 O O . ASP A 1 171 ? 19.867 -8.407 3.594 1.00 95.81 171 ASP A O 1
ATOM 1388 N N . SER A 1 172 ? 20.197 -8.111 1.394 1.00 92.94 172 SER A N 1
ATOM 1389 C CA . SER A 1 172 ? 19.558 -6.794 1.310 1.00 92.94 172 SER A CA 1
ATOM 1390 C C . SER A 1 172 ? 18.070 -6.868 1.651 1.00 92.94 172 SER A C 1
ATOM 1392 O O . SER A 1 172 ? 17.555 -6.019 2.383 1.00 92.94 172 SER A O 1
ATOM 1394 N N . PHE A 1 173 ? 17.382 -7.910 1.178 1.00 93.62 173 PHE A N 1
ATOM 1395 C CA . PHE A 1 173 ? 15.979 -8.179 1.485 1.00 93.62 173 PHE A CA 1
ATOM 1396 C C . PHE A 1 173 ? 15.775 -8.391 2.989 1.00 93.62 173 PHE A C 1
ATOM 1398 O O . PHE A 1 173 ? 14.939 -7.728 3.609 1.00 93.62 173 PHE A O 1
ATOM 1405 N N . VAL A 1 174 ? 16.571 -9.278 3.599 1.00 94.06 174 VAL A N 1
ATOM 1406 C CA . VAL A 1 174 ? 16.514 -9.556 5.042 1.00 94.06 174 VAL A CA 1
ATOM 1407 C C . VAL A 1 174 ? 16.843 -8.303 5.855 1.00 94.06 174 VAL A C 1
ATOM 1409 O O . VAL A 1 174 ? 16.188 -8.044 6.867 1.00 94.06 174 VAL A O 1
ATOM 1412 N N . SER A 1 175 ? 17.823 -7.506 5.421 1.00 92.25 175 SER A N 1
ATOM 1413 C CA . SER A 1 175 ? 18.171 -6.236 6.062 1.00 92.25 175 SER A CA 1
ATOM 1414 C C . SER A 1 175 ? 16.980 -5.272 6.082 1.00 92.25 175 SER A C 1
ATOM 1416 O O . SER A 1 175 ? 16.572 -4.826 7.156 1.00 92.25 175 SER A O 1
ATOM 1418 N N . ARG A 1 176 ? 16.341 -5.036 4.926 1.00 89.88 176 ARG A N 1
ATOM 1419 C CA . ARG A 1 176 ? 15.153 -4.171 4.823 1.00 89.88 176 ARG A CA 1
ATOM 1420 C C . ARG A 1 176 ? 13.993 -4.665 5.677 1.00 89.88 176 ARG A C 1
ATOM 1422 O O . ARG A 1 176 ? 13.370 -3.874 6.379 1.00 89.88 176 ARG A O 1
ATOM 1429 N N . LEU A 1 177 ? 13.723 -5.970 5.670 1.00 90.88 177 LEU A N 1
ATOM 1430 C CA . LEU A 1 177 ? 12.664 -6.549 6.494 1.00 90.88 177 LEU A CA 1
ATOM 1431 C C . LEU A 1 177 ? 12.909 -6.289 7.990 1.00 90.88 177 LEU A C 1
ATOM 1433 O O . LEU A 1 177 ? 11.994 -5.893 8.710 1.00 90.88 177 LEU A O 1
ATOM 1437 N N . ARG A 1 178 ? 14.153 -6.441 8.459 1.00 91.44 178 ARG A N 1
ATOM 1438 C CA . ARG A 1 178 ? 14.530 -6.146 9.852 1.00 91.44 178 ARG A CA 1
ATOM 1439 C C . ARG A 1 178 ? 14.389 -4.671 10.210 1.00 91.44 178 ARG A C 1
ATOM 1441 O O . ARG A 1 178 ? 14.133 -4.374 11.370 1.00 91.44 178 ARG A O 1
ATOM 1448 N N . GLU A 1 179 ? 14.584 -3.752 9.270 1.00 89.62 179 GLU A N 1
ATOM 1449 C CA . GLU A 1 179 ? 14.367 -2.321 9.518 1.00 89.62 179 GLU A CA 1
ATOM 1450 C C . GLU A 1 179 ? 12.891 -1.972 9.702 1.00 89.62 179 GLU A C 1
ATOM 1452 O O . GLU A 1 179 ? 12.578 -1.069 10.472 1.00 89.62 179 GLU A O 1
ATOM 1457 N N . ILE A 1 180 ? 11.999 -2.681 9.010 1.00 87.62 180 ILE A N 1
ATOM 1458 C CA . ILE A 1 180 ? 10.547 -2.465 9.070 1.00 87.62 180 ILE A CA 1
ATOM 1459 C C . ILE A 1 180 ? 9.939 -3.078 10.334 1.00 87.62 180 ILE A C 1
ATOM 1461 O O . ILE A 1 180 ? 8.978 -2.540 10.873 1.00 87.62 180 ILE A O 1
ATOM 1465 N N . LEU A 1 181 ? 10.493 -4.198 10.805 1.00 84.12 181 LEU A N 1
ATOM 1466 C CA . LEU A 1 181 ? 10.029 -4.901 12.008 1.00 84.12 181 LEU A CA 1
ATOM 1467 C C . LEU A 1 181 ? 10.504 -4.265 13.331 1.00 84.12 181 LEU A C 1
ATOM 1469 O O . LEU A 1 181 ? 10.173 -4.789 14.394 1.00 84.12 181 LEU A O 1
ATOM 1473 N N . LYS A 1 182 ? 11.297 -3.189 13.276 1.00 76.88 182 LYS A N 1
ATOM 1474 C CA . LYS A 1 182 ? 11.745 -2.413 14.445 1.00 76.88 182 LYS A CA 1
ATOM 1475 C C . LYS A 1 182 ? 10.768 -1.292 14.773 1.00 76.88 182 LYS A C 1
ATOM 1477 O O . LYS A 1 182 ? 10.523 -1.098 15.982 1.00 76.88 182 LYS A O 1
#

Sequence (182 aa):
MKDFERVVRDHRDTMFALGIGSGSLRGYAGLNAVLDCLRFLRDHVDFLFCGCSSPLITSESSKIVDGILFNHGHPKHLRWITNFLRRDVIKVAYAPSLILPSEFEKDLLIACAVVSCNDSLLREFKYDVDFSDLDFERVIIERKLFDRVPTEIEMFRDFLIDRFAIAGDFDSFVSRLREILK